Protein AF-G2WZU3-F1 (afdb_monomer_lite)

Secondary structure (DSSP, 8-state):
-HHHHHHHHHHHHHH-----HHHHHHHHHHHHHHHHHHHHSTTTTTSHHHHHHHHHHHHHHHHTT---SS-SSPPHHHHHHHHHHHHHHHH-GGGGGSHHHHHHHHHHHHHHHHHHHHHT-PPPTTHHHHHHHHHHH--GGGHHHHHHHHHHHHHHHHHHHHHHHHHHT-HHHHHHHHHHHHHHHHHHHHHHHHHHHHS-HHHHS--TTTHHHHHHHHHHHHHHHHHHHHHHHHHHT--HHHHTT--PPP-HHHHHHHHHHHHHHHHHHHHHHHHTSBGGGTSSBPP---SHHHHHHHHHHHHHHHHHHHH-TTS-HHHHHHHHHHHHHHHHHS--GGGGT--TT-S---TGGGTTPPPP-TTTT-----

pLDDT: mean 85.78, std 13.35, range [30.38, 98.5]

Radius of gyration: 21.42 Å; chains: 1; bounding box: 64×46×56 Å

Foldseek 3Di:
DLVVLLVLLQCCLAVVPPDPPVVSVVVVVVLVVVLVVQCPDPVRNLDPVSLVSLVSQLVSCQLVQQDDPPDPDDTPNVVSLVSNVVSDVVNPLPLLQDPVSVLSCLSNQLSQLLVLLVVLAAGDPCLVVNLVSNVVRPDPLCVLSSLLSVLSNLLSVLSNQLVVCFQVLVLVSLQVCLVVSVVSLVVSVCVSVVVVVVDDPVSVDDALSCLLSLLVSLLSLLSSLLSNLLSLLSNLPPDPVVVVVDPDDDDPVVSVVSNVVSLVSNQVSLVVLQQSQDVQLVHPHDQNDPDPVSVLVSLVSSQSSLLSLLQRQSHDPVSNVSSLSSLVSSCHNRSRVSSVVRDHPPRHTDPSSCPPRDDDPVVPDPPDPD

InterPro domains:
  IPR021858 Fungal transcription factor [PF11951] (19-200)
  IPR053175 DHMBA Cluster Regulating Transcription Factor [PTHR38791] (27-339)

Organism: Verticillium dahliae (strain VdLs.17 / ATCC MYA-4575 / FGSC 10137) (NCBI:txid498257)

Structure (mmCIF, N/CA/C/O backbone):
data_AF-G2WZU3-F1
#
_entry.id   AF-G2WZU3-F1
#
loop_
_atom_site.group_PDB
_atom_site.id
_atom_site.type_symbol
_atom_site.label_atom_id
_atom_site.label_alt_id
_atom_site.label_comp_id
_atom_site.label_asym_id
_atom_site.label_entity_id
_atom_site.label_seq_id
_atom_site.pdbx_PDB_ins_code
_atom_site.Cartn_x
_atom_site.Cartn_y
_atom_site.Cartn_z
_atom_site.occupancy
_atom_site.B_iso_or_equiv
_atom_site.auth_seq_id
_atom_site.auth_comp_id
_atom_site.auth_asym_id
_atom_site.auth_atom_id
_atom_site.pdbx_PDB_model_num
ATOM 1 N N . MET A 1 1 ? -19.419 8.575 19.641 1.00 60.44 1 MET A N 1
ATOM 2 C CA . MET A 1 1 ? -19.582 9.762 18.764 1.00 60.44 1 MET A CA 1
ATOM 3 C C . MET A 1 1 ? -18.999 9.533 17.371 1.00 60.44 1 MET A C 1
ATOM 5 O O . MET A 1 1 ? -19.749 9.680 16.418 1.00 60.44 1 MET A O 1
ATOM 9 N N . ALA A 1 2 ? -17.740 9.093 17.231 1.00 65.00 2 ALA A N 1
ATOM 10 C CA . ALA A 1 2 ? -17.136 8.808 15.919 1.00 65.00 2 ALA A CA 1
ATOM 11 C C . ALA A 1 2 ? -17.901 7.752 15.090 1.00 65.00 2 ALA A C 1
ATOM 13 O O . ALA A 1 2 ? -18.157 7.960 13.909 1.00 65.00 2 ALA A O 1
ATOM 14 N N . THR A 1 3 ? -18.368 6.669 15.721 1.00 69.25 3 THR A N 1
ATOM 15 C CA . THR A 1 3 ? -19.212 5.642 15.076 1.00 69.25 3 THR A CA 1
ATOM 16 C C . THR A 1 3 ? -20.533 6.197 14.538 1.00 69.25 3 THR A C 1
ATOM 18 O O . THR A 1 3 ? -20.985 5.789 13.474 1.00 69.25 3 THR A O 1
ATOM 21 N N . HIS A 1 4 ? -21.136 7.163 15.238 1.00 70.38 4 HIS A N 1
ATOM 22 C CA . HIS A 1 4 ? -22.375 7.818 14.815 1.00 70.38 4 HIS A CA 1
ATOM 23 C C . HIS A 1 4 ? -22.147 8.749 13.617 1.00 70.38 4 HIS A C 1
ATOM 25 O O . HIS A 1 4 ? -22.944 8.757 12.684 1.00 70.38 4 HIS A O 1
ATOM 31 N N . LEU A 1 5 ? -21.039 9.500 13.612 1.00 72.81 5 LEU A N 1
ATOM 32 C CA . LEU A 1 5 ? -20.624 10.305 12.459 1.00 72.81 5 LEU A CA 1
ATOM 33 C C . LEU A 1 5 ? -20.425 9.423 11.217 1.00 72.81 5 LEU A C 1
ATOM 35 O O . LEU A 1 5 ? -20.988 9.706 10.161 1.00 72.81 5 LEU A O 1
ATOM 39 N N . TRP A 1 6 ? -19.669 8.336 11.372 1.00 72.94 6 TRP A N 1
ATOM 40 C CA . TRP A 1 6 ? -19.401 7.374 10.307 1.00 72.94 6 TRP A CA 1
ATOM 41 C C . TRP A 1 6 ? -20.694 6.730 9.774 1.00 72.94 6 TRP A C 1
ATOM 43 O O . TRP A 1 6 ? -20.945 6.751 8.570 1.00 72.94 6 TRP A O 1
ATOM 53 N N . ALA A 1 7 ? -21.581 6.253 10.656 1.00 71.19 7 ALA A N 1
ATOM 54 C CA . ALA A 1 7 ? -22.838 5.622 10.249 1.00 71.19 7 ALA A CA 1
ATOM 55 C C . ALA A 1 7 ? -23.735 6.579 9.447 1.00 71.19 7 ALA A C 1
ATOM 57 O O . ALA A 1 7 ? -24.371 6.178 8.476 1.00 71.19 7 ALA A O 1
ATOM 58 N N . ARG A 1 8 ? -23.755 7.869 9.798 1.00 69.88 8 ARG A N 1
ATOM 59 C CA . ARG A 1 8 ? -24.513 8.880 9.046 1.00 69.88 8 ARG A CA 1
ATOM 60 C C . ARG A 1 8 ? -23.913 9.178 7.680 1.00 69.88 8 ARG A C 1
ATOM 62 O O . ARG A 1 8 ? -24.661 9.293 6.707 1.00 69.88 8 ARG A O 1
ATOM 69 N N . ALA A 1 9 ? -22.585 9.276 7.601 1.00 65.69 9 ALA A N 1
ATOM 70 C CA . ALA A 1 9 ? -21.888 9.385 6.324 1.00 65.69 9 ALA A CA 1
ATOM 71 C C . ALA A 1 9 ? -22.233 8.188 5.427 1.00 65.69 9 ALA A C 1
ATOM 73 O O . ALA A 1 9 ? -22.562 8.369 4.260 1.00 65.69 9 ALA A O 1
ATOM 74 N N . TYR A 1 10 ? -22.272 6.983 6.004 1.00 68.75 10 TYR A N 1
ATOM 75 C CA . TYR A 1 10 ? -22.627 5.749 5.301 1.00 68.75 10 TYR A CA 1
ATOM 76 C C . TYR A 1 10 ? -24.051 5.771 4.769 1.00 68.75 10 TYR A C 1
ATOM 78 O O . TYR A 1 10 ? -24.259 5.534 3.579 1.00 68.75 10 TYR A O 1
ATOM 86 N N . LEU A 1 11 ? -25.015 6.140 5.611 1.00 68.06 11 LEU A N 1
ATOM 87 C CA . LEU A 1 11 ? -26.412 6.208 5.202 1.00 68.06 11 LEU A CA 1
ATOM 88 C C . LEU A 1 11 ? -26.648 7.242 4.094 1.00 68.06 11 LEU A C 1
ATOM 90 O O . LEU A 1 11 ?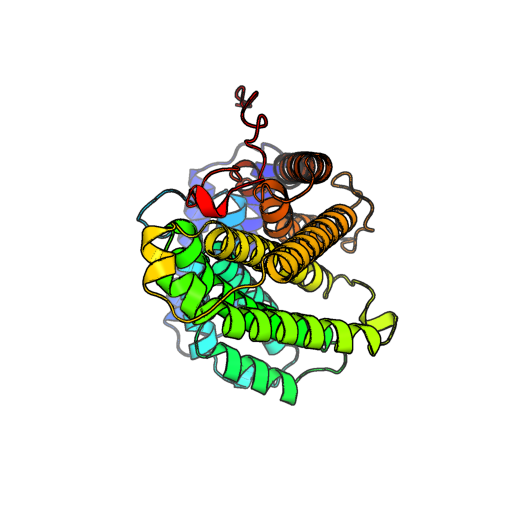 -27.355 6.948 3.135 1.00 68.06 11 LEU A O 1
ATOM 94 N N . GLY A 1 12 ? -26.053 8.435 4.177 1.00 58.22 12 GLY A N 1
ATOM 95 C CA . GLY A 1 12 ? -26.257 9.424 3.114 1.00 58.22 12 GLY A CA 1
ATOM 96 C C . GLY A 1 12 ? -25.534 9.086 1.812 1.00 58.22 12 GLY A C 1
ATOM 97 O O . GLY A 1 12 ? -26.105 9.323 0.754 1.00 58.22 12 GLY A O 1
ATOM 98 N N . SER A 1 13 ? -24.340 8.484 1.867 1.00 63.53 13 SER A N 1
ATOM 99 C CA . SER A 1 13 ? -23.632 8.068 0.652 1.00 63.53 13 SER A CA 1
ATOM 100 C C . SER A 1 13 ? -24.276 6.863 -0.043 1.00 63.53 13 SER A C 1
ATOM 102 O O . SER A 1 13 ? -24.265 6.819 -1.266 1.00 63.53 13 SER A O 1
ATOM 104 N N . CYS A 1 14 ? -24.838 5.897 0.697 1.00 64.00 14 CYS A N 1
ATOM 105 C CA . CYS A 1 14 ? -25.457 4.702 0.098 1.00 64.00 14 CYS A CA 1
ATOM 106 C C . CYS A 1 14 ? -26.916 4.918 -0.319 1.00 64.00 14 CYS A C 1
ATOM 108 O O . CYS A 1 14 ? -27.365 4.345 -1.306 1.00 64.00 14 CYS A O 1
ATOM 110 N N . PHE A 1 15 ? -27.677 5.713 0.440 1.00 63.38 15 PHE A N 1
ATOM 111 C CA . PHE A 1 15 ? -29.125 5.849 0.239 1.00 63.38 15 PHE A CA 1
ATOM 112 C C . PHE A 1 15 ? -29.542 7.210 -0.316 1.00 63.38 15 PHE A C 1
ATOM 114 O O . PHE A 1 15 ? -30.737 7.494 -0.363 1.00 63.38 15 PHE A O 1
ATOM 121 N N . TYR A 1 16 ? -28.587 8.071 -0.694 1.00 58.97 16 TYR A N 1
ATOM 122 C CA . TYR A 1 16 ? -28.844 9.454 -1.123 1.00 58.97 16 TYR A CA 1
ATOM 123 C C . TYR A 1 16 ? -29.775 10.208 -0.158 1.00 58.97 16 TYR A C 1
ATOM 125 O O . TYR A 1 16 ? -30.528 11.100 -0.553 1.00 58.97 16 TYR A O 1
ATOM 133 N N . ALA A 1 17 ? -29.753 9.824 1.125 1.00 59.56 17 ALA A N 1
ATOM 134 C CA . ALA A 1 17 ? -30.607 10.421 2.133 1.00 59.56 17 ALA A CA 1
ATOM 135 C C . ALA A 1 17 ? -30.245 11.909 2.244 1.00 59.56 17 ALA A C 1
ATOM 137 O O . ALA A 1 17 ? -29.048 12.218 2.296 1.00 59.56 17 ALA A O 1
ATOM 138 N N . PRO A 1 18 ? -31.230 12.831 2.287 1.00 57.56 18 PRO A N 1
ATOM 139 C CA . PRO A 1 18 ? -30.949 14.250 2.421 1.00 57.56 18 PRO A CA 1
ATOM 140 C C . PRO A 1 18 ? -30.105 14.476 3.676 1.00 57.56 18 PRO A C 1
ATOM 142 O O . PRO A 1 18 ? -30.589 14.373 4.802 1.00 57.56 18 PRO A O 1
ATOM 145 N N . GLN A 1 19 ? -28.811 14.728 3.484 1.00 61.16 19 GLN A N 1
ATOM 146 C CA . GLN A 1 19 ? -27.917 14.990 4.595 1.00 61.16 19 GLN A CA 1
ATOM 147 C C . GLN A 1 19 ? -28.079 16.444 5.008 1.00 61.16 19 GLN A C 1
ATOM 149 O O . GLN A 1 19 ? -27.749 17.359 4.245 1.00 61.16 19 GLN A O 1
ATOM 154 N N . ASP A 1 20 ? -28.519 16.668 6.245 1.00 69.12 20 ASP A N 1
ATOM 155 C CA . ASP A 1 20 ? -28.325 17.967 6.867 1.00 69.12 20 ASP A CA 1
ATOM 156 C C . ASP A 1 20 ? -26.820 18.179 7.085 1.00 69.12 20 ASP A C 1
ATOM 158 O O . ASP A 1 20 ? -26.222 17.721 8.063 1.00 69.12 20 ASP A O 1
ATOM 162 N N . ARG A 1 21 ? -26.192 18.878 6.132 1.00 69.25 21 ARG A N 1
ATOM 163 C CA . ARG A 1 21 ? -24.775 19.255 6.185 1.00 69.25 21 ARG A CA 1
ATOM 164 C C . ARG A 1 21 ? -24.428 19.968 7.491 1.00 69.25 21 ARG A C 1
ATOM 166 O O . ARG A 1 21 ? -23.309 19.813 7.978 1.00 69.25 21 ARG A O 1
ATOM 173 N N . ARG A 1 22 ? -25.371 20.712 8.079 1.00 73.94 22 ARG A N 1
ATOM 174 C CA . ARG A 1 22 ? -25.179 21.390 9.363 1.00 73.94 22 ARG A CA 1
ATOM 175 C C . ARG A 1 22 ? -25.083 20.380 10.497 1.00 73.94 22 ARG A C 1
ATOM 177 O O . ARG A 1 22 ? -24.176 20.474 11.317 1.00 73.94 22 ARG A O 1
ATOM 184 N N . GLU A 1 23 ? -25.974 19.398 10.530 1.00 75.25 23 GLU A N 1
ATOM 185 C CA . GLU A 1 23 ? -25.966 18.348 11.546 1.00 75.25 23 GLU A CA 1
ATOM 186 C C . GLU A 1 23 ? -24.714 17.461 11.451 1.00 75.25 23 GLU A C 1
ATOM 188 O O . GLU A 1 23 ? -24.093 17.169 12.476 1.00 75.25 23 GLU A O 1
ATOM 193 N N . THR A 1 24 ? -24.287 17.080 10.241 1.00 74.00 24 THR A N 1
ATOM 194 C CA . THR A 1 24 ? -23.033 16.330 10.033 1.00 74.00 24 THR A CA 1
ATOM 195 C C . THR A 1 24 ? -21.820 17.143 10.494 1.00 74.00 24 THR A C 1
ATOM 197 O O . THR A 1 24 ? -20.977 16.623 11.226 1.00 74.00 24 THR A O 1
ATOM 200 N N . ALA A 1 25 ? -21.756 18.436 10.155 1.00 77.75 25 ALA A N 1
ATOM 201 C CA . ALA A 1 25 ? -20.689 19.327 10.614 1.00 77.75 25 ALA A CA 1
ATOM 202 C C . ALA A 1 25 ? -20.670 19.484 12.146 1.00 77.75 25 ALA A C 1
ATOM 204 O O . ALA A 1 25 ? -19.597 19.494 12.751 1.00 77.75 25 ALA A O 1
ATOM 205 N N . LEU A 1 26 ? -21.840 19.548 12.792 1.00 82.75 26 LEU A N 1
ATOM 206 C CA . LEU A 1 26 ? -21.952 19.585 14.254 1.00 82.75 26 LEU A CA 1
ATOM 207 C C . LEU A 1 26 ? -21.431 18.293 14.895 1.00 82.75 26 LEU A C 1
ATOM 209 O O . LEU A 1 26 ? -20.662 18.350 15.854 1.00 82.75 26 LEU A O 1
ATOM 213 N N . HIS A 1 27 ? -21.798 17.127 14.360 1.00 81.69 27 HIS A N 1
ATOM 214 C CA . HIS A 1 27 ? -21.310 15.840 14.863 1.00 81.69 27 HIS A CA 1
ATOM 215 C C . HIS A 1 27 ? -19.801 15.671 14.672 1.00 81.69 27 HIS A C 1
ATOM 217 O O . HIS A 1 27 ? -19.126 15.181 15.582 1.00 81.69 27 HIS A O 1
ATOM 223 N N . LEU A 1 28 ? -19.265 16.104 13.528 1.00 84.44 28 LEU A N 1
ATOM 224 C CA . LEU A 1 28 ? -17.827 16.121 13.274 1.00 84.44 28 LEU A CA 1
ATOM 225 C C . LEU A 1 28 ? -17.113 17.042 14.270 1.00 84.44 28 LEU A C 1
ATOM 227 O O . LEU A 1 28 ? -16.189 16.602 14.949 1.00 84.44 28 LEU A O 1
ATOM 231 N N . GLY A 1 29 ? -17.593 18.277 14.439 1.00 86.25 29 GLY A N 1
ATOM 232 C CA . GLY A 1 29 ? -17.030 19.237 15.391 1.00 86.25 29 GLY A CA 1
ATOM 233 C C . GLY A 1 29 ? -17.056 18.735 16.839 1.00 86.25 29 GLY A C 1
ATOM 234 O O . GLY A 1 29 ? -16.064 18.861 17.557 1.00 86.25 29 GLY A O 1
ATOM 235 N N . ASN A 1 30 ? -18.153 18.100 17.259 1.00 87.88 30 ASN A N 1
ATOM 236 C CA . ASN A 1 30 ? -18.271 17.494 18.587 1.00 87.88 30 ASN A CA 1
ATOM 237 C C . ASN A 1 30 ? -17.319 16.305 18.764 1.00 87.88 30 ASN A C 1
ATOM 239 O O . ASN A 1 30 ? -16.693 16.173 19.815 1.00 87.88 30 ASN A O 1
ATOM 243 N N . THR A 1 31 ? -17.170 15.464 17.737 1.00 88.88 31 THR A N 1
ATOM 244 C CA . THR A 1 31 ? -16.246 14.322 17.770 1.00 88.88 31 THR A CA 1
ATOM 245 C C . THR A 1 31 ? -14.798 14.797 17.860 1.00 88.88 31 THR A C 1
ATOM 247 O O . THR A 1 31 ? -14.070 14.339 18.737 1.00 88.88 31 THR A O 1
ATOM 250 N N . LEU A 1 32 ? -14.398 15.767 17.031 1.00 90.50 32 LEU A N 1
ATOM 251 C CA . LEU A 1 32 ? -13.062 16.366 17.069 1.00 90.50 32 LEU A CA 1
ATOM 252 C C . LEU A 1 32 ? -12.769 17.012 18.425 1.00 90.50 32 LEU A C 1
ATOM 254 O O . LEU A 1 32 ? -11.698 16.799 18.986 1.00 90.50 32 LEU A O 1
ATOM 258 N N . ARG A 1 33 ? -13.734 17.743 18.998 1.00 91.06 33 ARG A N 1
ATOM 259 C CA . ARG A 1 33 ? -13.599 18.325 20.340 1.00 91.06 33 ARG A CA 1
ATOM 260 C C . ARG A 1 33 ? -13.430 17.251 21.412 1.00 91.06 33 ARG A C 1
ATOM 262 O O . ARG A 1 33 ? -12.569 17.391 22.273 1.00 91.06 33 ARG A O 1
ATOM 269 N N . SER A 1 34 ? -14.230 16.187 21.363 1.00 90.94 34 SER A N 1
ATOM 270 C CA . SER A 1 34 ? -14.135 15.079 22.317 1.00 90.94 34 SER A CA 1
ATOM 271 C C . SER A 1 34 ? -12.784 14.372 22.232 1.00 90.94 34 SER A C 1
ATOM 273 O O . SER A 1 34 ? -12.212 14.045 23.267 1.00 90.94 34 SER A O 1
ATOM 275 N N . VAL A 1 35 ? -12.273 14.147 21.020 1.00 92.44 35 VAL A N 1
ATOM 276 C CA . VAL A 1 35 ? -10.945 13.563 20.795 1.00 92.44 35 VAL A CA 1
ATOM 277 C C . VAL A 1 35 ? -9.855 14.499 21.315 1.00 92.44 35 VAL A C 1
ATOM 279 O O . VAL A 1 35 ? -8.977 14.051 22.041 1.00 92.44 35 VAL A O 1
ATOM 282 N N . ALA A 1 36 ? -9.935 15.800 21.023 1.00 92.19 36 ALA A N 1
ATOM 283 C CA . ALA A 1 36 ? -8.964 16.781 21.506 1.00 92.19 36 ALA A CA 1
ATOM 284 C C . ALA A 1 36 ? -8.890 16.821 23.042 1.00 92.19 36 ALA A C 1
ATOM 286 O O . ALA A 1 36 ? -7.796 16.835 23.600 1.00 92.19 36 ALA A O 1
ATOM 287 N N . LEU A 1 37 ? -10.040 16.776 23.723 1.00 93.19 37 LEU A N 1
ATOM 288 C CA . LEU A 1 37 ? -10.095 16.691 25.184 1.00 93.19 37 LEU A CA 1
ATOM 289 C C . LEU A 1 37 ? -9.519 15.369 25.707 1.00 93.19 37 LEU A C 1
ATOM 291 O O . LEU A 1 37 ? -8.789 15.375 26.692 1.00 93.19 37 LEU A O 1
ATOM 295 N N . ALA A 1 38 ? -9.815 14.245 25.049 1.00 92.12 38 ALA A N 1
ATOM 296 C CA . ALA A 1 38 ? -9.301 12.941 25.457 1.00 92.12 38 ALA A CA 1
ATOM 297 C C . ALA A 1 38 ? -7.777 12.836 25.301 1.00 92.12 38 ALA A C 1
ATOM 299 O O . ALA A 1 38 ? -7.130 12.267 26.169 1.00 92.12 38 ALA A O 1
ATOM 300 N N . ILE A 1 39 ? -7.201 13.414 24.241 1.00 92.88 39 ILE A N 1
ATOM 301 C CA . ILE A 1 39 ? -5.747 13.427 23.997 1.00 92.88 39 ILE A CA 1
ATOM 302 C C . ILE A 1 39 ? -4.995 14.245 25.060 1.00 92.88 39 ILE A C 1
ATOM 304 O O . ILE A 1 39 ? -3.853 13.927 25.380 1.00 92.88 39 ILE A O 1
ATOM 308 N N . GLN A 1 40 ? -5.624 15.282 25.620 1.00 91.50 40 GLN A N 1
ATOM 309 C CA . GLN A 1 40 ? -5.037 16.106 26.686 1.00 91.50 40 GLN A CA 1
ATOM 310 C C . GLN A 1 40 ? -5.112 15.449 28.075 1.00 91.50 40 GLN A C 1
ATOM 312 O O . GLN A 1 40 ? -4.414 15.873 28.995 1.00 91.50 40 GLN A O 1
ATOM 317 N N . ASP A 1 41 ? -5.957 14.432 28.241 1.00 91.69 41 ASP A N 1
ATOM 318 C CA . ASP A 1 41 ? -6.130 13.688 29.487 1.00 91.69 41 ASP A CA 1
ATOM 319 C C . ASP A 1 41 ? -5.061 12.584 29.580 1.00 91.69 41 ASP A C 1
ATOM 321 O O . ASP A 1 41 ? -4.916 11.758 28.676 1.00 91.69 41 ASP A O 1
ATOM 325 N N . ARG A 1 42 ? -4.299 12.569 30.682 1.00 84.94 42 ARG A N 1
ATOM 326 C CA . ARG A 1 42 ? -3.176 11.640 30.892 1.00 84.94 42 ARG A CA 1
ATOM 327 C C . ARG A 1 42 ? -3.601 10.172 30.830 1.00 84.94 42 ARG A C 1
ATOM 329 O O . ARG A 1 42 ? -2.833 9.351 30.336 1.00 84.94 42 ARG A O 1
ATOM 336 N N . ASP A 1 43 ? -4.798 9.856 31.313 1.00 83.56 43 ASP A N 1
ATOM 337 C CA . ASP A 1 43 ? -5.279 8.479 31.423 1.00 83.56 43 ASP A CA 1
ATOM 338 C C . ASP A 1 43 ? -6.028 8.045 30.157 1.00 83.56 43 ASP A C 1
ATOM 340 O O . ASP A 1 43 ? -6.061 6.864 29.809 1.00 83.56 43 ASP A O 1
ATOM 344 N N . LYS A 1 44 ? -6.624 8.998 29.430 1.00 87.62 44 LYS A N 1
ATOM 345 C CA . LYS A 1 44 ? -7.426 8.707 28.229 1.00 87.62 44 LYS A CA 1
ATOM 346 C C . LYS A 1 44 ? -6.682 8.909 26.921 1.00 87.62 44 LYS A C 1
ATOM 348 O O . LYS A 1 44 ? -7.137 8.373 25.903 1.00 87.62 44 LYS A O 1
ATOM 353 N N . GLY A 1 45 ? -5.567 9.635 26.926 1.00 87.81 45 GLY A N 1
ATOM 354 C CA . GLY A 1 45 ? -4.881 10.066 25.710 1.00 87.81 45 GLY A CA 1
ATOM 355 C C . GLY A 1 45 ? -4.474 8.917 24.800 1.00 87.81 45 GLY A C 1
ATOM 356 O O . GLY A 1 45 ? -4.651 9.005 23.591 1.00 87.81 45 GLY A O 1
ATOM 357 N N . THR A 1 46 ? -4.038 7.798 25.378 1.00 91.88 46 THR A N 1
ATOM 358 C CA . THR A 1 46 ? -3.608 6.591 24.650 1.00 91.88 46 THR A CA 1
ATOM 359 C C . THR A 1 46 ? -4.566 5.411 24.821 1.00 91.88 46 THR A C 1
ATOM 361 O O . THR A 1 46 ? -4.221 4.276 24.489 1.00 91.88 46 THR A O 1
ATOM 364 N N . SER A 1 47 ? -5.779 5.664 25.325 1.00 91.75 47 SER A N 1
ATOM 365 C CA . SER A 1 47 ? -6.797 4.625 25.492 1.00 91.75 47 SER A CA 1
ATOM 366 C C . SER A 1 47 ? -7.274 4.070 24.145 1.00 91.75 47 SER A C 1
ATOM 368 O O . SER A 1 47 ? -7.269 4.768 23.125 1.00 91.75 47 SER A O 1
ATOM 370 N N . ASP A 1 48 ? -7.771 2.832 24.159 1.00 91.44 48 ASP A N 1
ATOM 371 C CA . ASP A 1 48 ? -8.340 2.164 22.980 1.00 91.44 48 ASP A CA 1
ATOM 372 C C . ASP A 1 48 ? -9.410 3.002 22.287 1.00 91.44 48 ASP A C 1
ATOM 374 O O . ASP A 1 48 ? -9.423 3.136 21.065 1.00 91.44 48 ASP A O 1
ATOM 378 N N . SER A 1 49 ? -10.286 3.615 23.085 1.00 90.44 49 SER A N 1
ATOM 379 C CA . SER A 1 49 ? -11.381 4.442 22.583 1.00 90.44 49 SER A CA 1
ATOM 380 C C . SER A 1 49 ? -10.874 5.684 21.854 1.00 90.44 49 SER A C 1
ATOM 382 O O . SER A 1 49 ? -11.430 6.044 20.818 1.00 90.44 49 SER A O 1
ATOM 384 N N . THR A 1 50 ? -9.820 6.330 22.363 1.00 92.69 50 THR A N 1
ATOM 385 C CA . THR A 1 50 ? -9.228 7.510 21.722 1.00 92.69 50 THR A CA 1
ATOM 386 C C . THR A 1 50 ? -8.578 7.130 20.398 1.00 92.69 50 THR A C 1
ATOM 388 O O . THR A 1 50 ? -8.882 7.744 19.377 1.00 92.69 50 THR A O 1
ATOM 391 N N . ILE A 1 51 ? -7.753 6.080 20.382 1.00 94.38 51 ILE A N 1
ATOM 392 C CA . ILE A 1 51 ? -7.061 5.619 19.169 1.00 94.38 51 ILE A CA 1
ATOM 393 C C . ILE A 1 51 ? -8.062 5.198 18.092 1.00 94.38 51 ILE A C 1
ATOM 395 O O . ILE A 1 51 ? -7.980 5.668 16.957 1.00 94.38 51 ILE A O 1
ATOM 399 N N . LEU A 1 52 ? -9.054 4.379 18.451 1.00 92.12 52 LEU A N 1
ATOM 400 C CA . LEU A 1 52 ? -10.096 3.953 17.519 1.00 92.12 52 LEU A CA 1
ATOM 401 C C . LEU A 1 52 ? -10.942 5.132 17.029 1.00 92.12 52 LEU A C 1
ATOM 403 O O . LEU A 1 52 ? -11.331 5.149 15.865 1.00 92.12 52 LEU A O 1
ATOM 407 N N . ALA A 1 53 ? -11.203 6.145 17.861 1.00 91.62 53 ALA A N 1
ATOM 408 C CA . ALA A 1 53 ? -11.914 7.343 17.419 1.00 91.62 53 ALA A CA 1
ATOM 409 C C . ALA A 1 53 ? -11.122 8.130 16.364 1.00 91.62 53 ALA A C 1
ATOM 411 O O . ALA A 1 53 ? -11.713 8.556 15.372 1.00 91.62 53 ALA A O 1
ATOM 412 N N . VAL A 1 54 ? -9.803 8.292 16.537 1.00 94.06 54 VAL A N 1
ATOM 413 C CA . VAL A 1 54 ? -8.945 8.924 15.516 1.00 94.06 54 VAL A CA 1
ATOM 414 C C . VAL A 1 54 ? -8.894 8.077 14.244 1.00 94.06 54 VAL A C 1
ATOM 416 O O . VAL A 1 54 ? -8.995 8.619 13.145 1.00 94.06 54 VAL A O 1
ATOM 419 N N . TRP A 1 55 ? -8.813 6.752 14.376 1.00 93.31 55 TRP A N 1
ATOM 420 C CA . TRP A 1 55 ? -8.827 5.843 13.231 1.00 93.31 55 TRP A CA 1
ATOM 421 C C . TRP A 1 55 ? -10.144 5.926 12.447 1.00 93.31 55 TRP A C 1
ATOM 423 O O . TRP A 1 55 ? -10.119 6.095 11.229 1.00 93.31 55 TRP A O 1
ATOM 433 N N . ILE A 1 56 ? -11.292 5.928 13.133 1.00 89.56 56 ILE A N 1
ATOM 434 C CA . ILE A 1 56 ? -12.615 6.103 12.511 1.00 89.56 56 ILE A CA 1
ATOM 435 C C . ILE A 1 56 ? -12.733 7.467 11.817 1.00 89.56 56 ILE A C 1
ATOM 437 O O . ILE A 1 56 ? -13.347 7.544 10.757 1.00 89.56 56 ILE A O 1
ATOM 441 N N . LEU A 1 57 ? -12.146 8.537 12.366 1.00 90.25 57 LEU A N 1
ATOM 442 C CA . LEU A 1 57 ? -12.106 9.839 11.688 1.00 90.25 57 LEU A CA 1
ATOM 443 C C . LEU A 1 57 ? -11.300 9.771 10.382 1.00 90.25 57 LEU A C 1
ATOM 445 O O . LEU A 1 57 ? -11.769 10.255 9.358 1.00 90.25 57 LEU A O 1
ATOM 449 N N . GLY A 1 58 ? -10.151 9.089 10.373 1.00 89.69 58 GLY A N 1
ATOM 450 C CA . GLY A 1 58 ? -9.423 8.808 9.131 1.00 89.69 58 GLY A CA 1
ATOM 451 C C . GLY A 1 58 ? -10.268 8.008 8.131 1.00 89.69 58 GLY A C 1
ATOM 452 O O . GLY A 1 58 ? -10.345 8.343 6.952 1.00 89.69 58 GLY A O 1
ATOM 453 N N . MET A 1 59 ? -10.976 6.984 8.597 1.00 87.38 59 MET A N 1
ATOM 454 C CA . MET A 1 59 ? -11.876 6.195 7.752 1.00 87.38 59 MET A CA 1
ATOM 455 C C . MET A 1 59 ? -13.056 7.009 7.201 1.00 87.38 59 MET A C 1
ATOM 457 O O . MET A 1 59 ? -13.455 6.822 6.052 1.00 87.38 59 MET A O 1
ATOM 461 N N . TYR A 1 60 ? -13.586 7.946 7.988 1.00 86.69 60 TYR A N 1
ATOM 462 C CA . TYR A 1 60 ? -14.591 8.907 7.542 1.00 86.69 60 TYR A CA 1
ATOM 463 C C . TYR A 1 60 ? -14.051 9.785 6.406 1.00 86.69 60 TYR A C 1
ATOM 465 O O . TYR A 1 60 ? -14.736 9.947 5.399 1.00 86.69 60 TYR A O 1
ATOM 473 N N . GLU A 1 61 ? -12.812 10.280 6.506 1.00 88.06 61 GLU A N 1
ATOM 474 C CA . GLU A 1 61 ? -12.190 11.056 5.426 1.00 88.06 61 GLU A CA 1
ATOM 475 C C . GLU A 1 61 ? -12.082 10.243 4.134 1.00 88.06 61 GLU A C 1
ATOM 477 O O . GLU A 1 61 ? -12.417 10.742 3.064 1.00 88.06 61 GLU A O 1
ATOM 482 N N . LEU A 1 62 ? -11.700 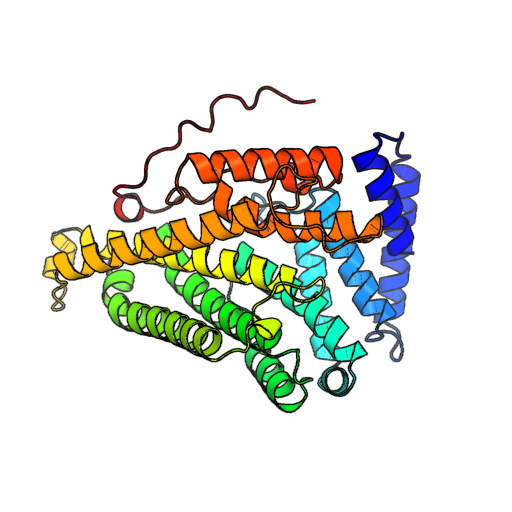8.965 4.209 1.00 84.12 62 LEU A N 1
ATOM 483 C CA . LEU A 1 62 ? -11.725 8.077 3.043 1.00 84.12 62 LEU A CA 1
ATOM 484 C C . LEU A 1 62 ? -13.146 7.962 2.468 1.00 84.12 62 LEU A C 1
ATOM 486 O O . LEU A 1 62 ? -13.368 8.056 1.263 1.00 84.12 62 LEU A O 1
ATOM 490 N N . GLN A 1 63 ? -14.141 7.801 3.327 1.00 83.19 63 GLN A N 1
ATOM 491 C CA . GLN A 1 63 ? -15.518 7.633 2.900 1.00 83.19 63 GLN A CA 1
ATOM 492 C C . GLN A 1 63 ? -16.076 8.846 2.146 1.00 83.19 63 GLN A C 1
ATOM 494 O O . GLN A 1 63 ? -16.767 8.670 1.144 1.00 83.19 63 GLN A O 1
ATOM 499 N N . ILE A 1 64 ? -15.755 10.066 2.578 1.00 84.69 64 ILE A N 1
ATOM 500 C CA . ILE A 1 64 ? -16.202 11.298 1.906 1.00 84.69 64 ILE A CA 1
ATOM 501 C C . ILE A 1 64 ? -15.290 11.716 0.738 1.00 84.69 64 ILE A C 1
ATOM 503 O O . ILE A 1 64 ? -15.494 12.765 0.124 1.00 84.69 64 ILE A O 1
ATOM 507 N N . GLY A 1 65 ? -14.281 10.904 0.406 1.00 80.62 65 GLY A N 1
ATOM 508 C CA . GLY A 1 65 ? -13.314 11.207 -0.646 1.00 80.62 65 GLY A CA 1
ATOM 509 C C . GLY A 1 65 ? -12.336 12.321 -0.259 1.00 80.62 65 GLY A C 1
ATOM 510 O O . GLY A 1 65 ? -11.891 13.087 -1.107 1.00 80.62 65 GLY A O 1
ATOM 511 N N . GLY A 1 66 ? -12.028 12.474 1.021 1.00 78.19 66 GLY A N 1
ATOM 512 C CA . GLY A 1 66 ? -11.134 13.492 1.567 1.00 78.19 66 GLY A CA 1
ATOM 513 C C . GLY A 1 66 ? -9.661 13.319 1.184 1.00 78.19 66 GLY A C 1
ATOM 514 O O . GLY A 1 66 ? -8.861 14.210 1.470 1.00 78.19 66 GLY A O 1
ATOM 515 N N . ILE A 1 67 ? -9.261 12.227 0.517 1.00 77.75 67 ILE A N 1
ATOM 516 C CA . ILE A 1 67 ? -7.878 12.061 0.050 1.00 77.75 67 ILE A CA 1
ATOM 517 C C . ILE A 1 67 ? -7.689 12.844 -1.256 1.00 77.75 67 ILE A C 1
ATOM 519 O O . ILE A 1 67 ? -8.193 12.478 -2.319 1.00 77.75 67 ILE A O 1
ATOM 523 N N . SER A 1 68 ? -6.942 13.943 -1.154 1.00 67.62 68 SER A N 1
ATOM 524 C CA . SER A 1 68 ? -6.469 14.755 -2.278 1.00 67.62 68 SER A CA 1
ATOM 525 C C . SER A 1 68 ? -5.060 14.316 -2.665 1.00 67.62 68 SER A C 1
ATOM 527 O O . SER A 1 68 ? -4.180 14.295 -1.809 1.00 67.62 68 SER A O 1
ATOM 529 N N . GLY A 1 69 ? -4.844 14.001 -3.945 1.00 55.09 69 GLY A N 1
ATOM 530 C CA . GLY A 1 69 ? -3.514 13.739 -4.514 1.00 55.09 69 GLY A CA 1
ATOM 531 C C . GLY A 1 69 ? -2.891 14.941 -5.235 1.00 55.09 69 GLY A C 1
ATOM 532 O O . GLY A 1 69 ? -1.864 14.784 -5.879 1.00 55.09 69 GLY A O 1
ATOM 533 N N . GLN A 1 70 ? -3.533 16.118 -5.204 1.00 47.69 70 GLN A N 1
ATOM 534 C CA . GLN A 1 70 ? -3.221 17.239 -6.110 1.00 47.69 70 GLN A CA 1
ATOM 535 C C . GLN A 1 70 ? -2.916 18.568 -5.397 1.00 47.69 70 GLN A C 1
ATOM 537 O O . GLN A 1 70 ? -2.754 19.592 -6.055 1.00 47.69 70 GLN A O 1
ATOM 542 N N . SER A 1 71 ? -2.839 18.591 -4.064 1.00 44.31 71 SER A N 1
ATOM 543 C CA . SER A 1 71 ? -2.574 19.820 -3.306 1.00 44.31 71 SER A CA 1
ATOM 544 C C . SER A 1 71 ? -1.276 19.736 -2.513 1.00 44.31 71 SER A C 1
ATOM 546 O O . SER A 1 71 ? -1.050 18.760 -1.810 1.00 44.31 71 SER A O 1
ATOM 548 N N . SER A 1 72 ? -0.502 20.825 -2.499 1.00 49.19 72 SER A N 1
ATOM 549 C CA . SER A 1 72 ? 0.633 21.042 -1.581 1.00 49.19 72 SER A CA 1
ATOM 550 C C . SER A 1 72 ? 0.249 21.009 -0.092 1.00 49.19 72 SER A C 1
ATOM 552 O O . SER A 1 72 ? 1.110 21.039 0.783 1.00 49.19 72 SER A O 1
ATOM 554 N N . ARG A 1 73 ? -1.054 20.964 0.217 1.00 59.44 73 ARG A N 1
ATOM 555 C CA . ARG A 1 73 ? -1.599 20.832 1.569 1.00 59.44 73 ARG A CA 1
ATOM 556 C C . ARG A 1 73 ? -1.907 19.366 1.856 1.00 59.44 73 ARG A C 1
ATOM 558 O O . ARG A 1 73 ? -2.624 18.731 1.081 1.00 59.44 73 ARG A O 1
ATOM 565 N N . LYS A 1 74 ? -1.426 18.877 3.004 1.00 72.75 74 LYS A N 1
ATOM 566 C CA . LYS A 1 74 ? -1.790 17.565 3.558 1.00 72.75 74 LYS A CA 1
ATOM 567 C C . LYS A 1 74 ? -3.311 17.463 3.675 1.00 72.75 74 LYS A C 1
ATOM 569 O O . LYS A 1 74 ? -3.953 18.376 4.200 1.00 72.75 74 LYS A O 1
ATOM 574 N N . SER A 1 75 ? -3.889 16.373 3.174 1.00 84.38 75 SER A N 1
ATOM 575 C CA . SER A 1 75 ? -5.323 16.127 3.343 1.00 84.38 75 SER A CA 1
ATOM 576 C C . SER A 1 75 ? -5.659 15.795 4.801 1.00 84.38 75 SER A C 1
ATOM 578 O O . SER A 1 75 ? -4.788 15.371 5.561 1.00 84.38 75 SER A O 1
ATOM 580 N N . ALA A 1 76 ? -6.927 15.946 5.193 1.00 85.56 76 ALA A N 1
ATOM 581 C CA . ALA A 1 76 ? -7.384 15.616 6.546 1.00 85.56 76 ALA A CA 1
ATOM 582 C C . ALA A 1 76 ? -7.061 14.160 6.932 1.00 85.56 76 ALA A C 1
ATOM 584 O O . ALA A 1 76 ? -6.644 13.890 8.056 1.00 85.56 76 ALA A O 1
ATOM 585 N N . TRP A 1 77 ? -7.140 13.236 5.969 1.00 88.81 77 TRP A N 1
ATOM 586 C CA . TRP A 1 77 ? -6.718 11.849 6.155 1.00 88.81 77 TRP A CA 1
ATOM 587 C C . TRP A 1 77 ? -5.256 11.722 6.610 1.00 88.81 77 TRP A C 1
ATOM 589 O O . TRP A 1 77 ? -4.987 11.037 7.594 1.00 88.81 77 TRP A O 1
ATOM 599 N N . HIS A 1 78 ? -4.323 12.437 5.968 1.00 89.06 78 HIS A N 1
ATOM 600 C CA . HIS A 1 78 ? -2.907 12.421 6.358 1.00 89.06 78 HIS A CA 1
ATOM 601 C C . HIS A 1 78 ? -2.695 12.991 7.767 1.00 89.06 78 HIS A C 1
ATOM 603 O O . HIS A 1 78 ? -1.907 12.448 8.534 1.00 89.06 78 HIS A O 1
ATOM 609 N N . VAL A 1 79 ? -3.441 14.035 8.145 1.00 90.81 79 VAL A N 1
ATOM 610 C CA . VAL A 1 79 ? -3.388 14.591 9.510 1.00 90.81 79 VAL A CA 1
ATOM 611 C C . VAL A 1 79 ? -3.825 13.547 10.546 1.00 90.81 79 VAL A C 1
ATOM 613 O O . VAL A 1 79 ? -3.201 13.419 11.599 1.00 90.81 79 VAL A O 1
ATOM 616 N N . HIS A 1 80 ? -4.864 12.759 10.252 1.00 92.31 80 HIS A N 1
ATOM 617 C CA . HIS A 1 80 ? -5.275 11.661 11.129 1.00 92.31 80 HIS A CA 1
ATOM 618 C C . HIS A 1 80 ? -4.222 10.551 11.215 1.00 92.31 80 HIS A C 1
ATOM 620 O O . HIS A 1 80 ? -4.004 10.037 12.310 1.00 92.31 80 HIS A O 1
ATOM 626 N N . LEU A 1 81 ? -3.529 10.219 10.119 1.00 92.75 81 LEU A N 1
ATOM 627 C CA . LEU A 1 81 ? -2.415 9.262 10.149 1.00 92.75 81 LEU A CA 1
ATOM 628 C C . LEU A 1 81 ? -1.260 9.741 11.037 1.00 92.75 81 LEU A C 1
ATOM 630 O O . LEU A 1 81 ? -0.773 8.981 11.869 1.00 92.75 81 LEU A O 1
ATOM 634 N N . GLU A 1 82 ? -0.860 11.007 10.937 1.00 93.56 82 GLU A N 1
ATOM 635 C CA . GLU A 1 82 ? 0.180 11.579 11.808 1.00 93.56 82 GLU A CA 1
ATOM 636 C C . GLU A 1 82 ? -0.229 11.561 13.287 1.00 93.56 82 GLU A C 1
ATOM 638 O O . GLU A 1 82 ? 0.579 11.250 14.172 1.00 93.56 82 GLU A O 1
ATOM 643 N N . GLY A 1 83 ? -1.507 11.842 13.557 1.00 94.38 83 GLY A N 1
ATOM 644 C CA . GLY A 1 83 ? -2.094 11.709 14.886 1.00 94.38 83 GLY A CA 1
ATOM 645 C C . GLY A 1 83 ? -2.035 10.271 15.402 1.00 94.38 83 GLY A C 1
ATOM 646 O O . GLY A 1 83 ? -1.573 10.040 16.516 1.00 94.38 83 GLY A O 1
ATOM 647 N N . LEU A 1 84 ? -2.436 9.294 14.585 1.00 95.69 84 LEU A N 1
ATOM 648 C CA . LEU A 1 84 ? -2.373 7.871 14.929 1.00 95.69 84 LEU A CA 1
ATOM 649 C C . LEU A 1 84 ? -0.946 7.411 15.216 1.00 95.69 84 LEU A C 1
ATOM 651 O O . LEU A 1 84 ? -0.720 6.741 16.219 1.00 95.69 84 LEU A O 1
ATOM 655 N N . LEU A 1 85 ? 0.020 7.818 14.392 1.00 95.81 85 LEU A N 1
ATOM 656 C CA . LEU A 1 85 ? 1.430 7.519 14.615 1.00 95.81 85 LEU A CA 1
ATOM 657 C C . LEU A 1 85 ? 1.911 8.059 15.971 1.00 95.81 85 LEU A C 1
ATOM 659 O O . LEU A 1 85 ? 2.565 7.351 16.737 1.00 95.81 85 LEU A O 1
ATOM 663 N N . SER A 1 86 ? 1.538 9.297 16.296 1.00 95.31 86 SER A N 1
ATOM 664 C CA . SER A 1 86 ? 1.871 9.925 17.581 1.00 95.31 86 SER A CA 1
ATOM 665 C C . SER A 1 86 ? 1.236 9.188 18.765 1.00 95.31 86 SER A C 1
ATOM 667 O O . SER A 1 86 ? 1.879 9.006 19.798 1.00 95.31 86 SER A O 1
ATOM 669 N N . LEU A 1 87 ? -0.001 8.709 18.608 1.00 95.06 87 LEU A N 1
ATOM 670 C CA . LEU A 1 87 ? -0.694 7.923 19.627 1.00 95.06 87 LEU A CA 1
ATOM 671 C C . LEU A 1 87 ? -0.081 6.531 19.818 1.00 95.06 87 LEU A C 1
ATOM 673 O O . LEU A 1 87 ? 0.059 6.099 20.960 1.00 95.06 87 LEU A O 1
ATOM 677 N N . LEU A 1 88 ? 0.328 5.845 18.743 1.00 94.81 88 LEU A N 1
ATOM 678 C CA . LEU A 1 88 ? 1.025 4.556 18.843 1.00 94.81 88 LEU A CA 1
ATOM 679 C C . LEU A 1 88 ? 2.352 4.699 19.598 1.00 94.81 88 LEU A C 1
ATOM 681 O O . LEU A 1 88 ? 2.629 3.903 20.497 1.00 94.81 88 LEU A O 1
ATOM 685 N N . ARG A 1 89 ? 3.126 5.752 19.293 1.00 94.94 89 ARG A N 1
ATOM 686 C CA . ARG A 1 89 ? 4.362 6.095 20.016 1.00 94.94 89 ARG A CA 1
ATOM 687 C C . ARG A 1 89 ? 4.095 6.334 21.500 1.00 94.94 89 ARG A C 1
ATOM 689 O O . ARG A 1 89 ? 4.759 5.743 22.346 1.00 94.94 89 ARG A O 1
ATOM 696 N N . ALA A 1 90 ? 3.096 7.159 21.816 1.00 93.75 90 ALA A N 1
ATOM 697 C CA . ALA A 1 90 ? 2.749 7.492 23.195 1.00 93.75 90 ALA A CA 1
ATOM 698 C C . ALA A 1 90 ? 2.218 6.283 23.985 1.00 93.75 90 ALA A C 1
ATOM 700 O O . ALA A 1 90 ? 2.471 6.168 25.183 1.00 93.75 90 ALA A O 1
ATOM 701 N N . ARG A 1 91 ? 1.490 5.372 23.327 1.00 93.06 91 ARG A N 1
ATOM 702 C CA . ARG A 1 91 ? 0.964 4.148 23.943 1.00 93.06 91 ARG A CA 1
ATOM 703 C C . ARG A 1 91 ? 2.072 3.158 24.317 1.00 93.06 91 ARG A C 1
ATOM 705 O O . ARG A 1 91 ? 1.930 2.416 25.288 1.00 93.06 91 ARG A O 1
ATOM 712 N N . GLY A 1 92 ? 3.178 3.172 23.575 1.00 92.75 92 GLY A N 1
ATOM 713 C CA . GLY A 1 92 ? 4.375 2.394 23.873 1.00 92.75 92 GLY A CA 1
ATOM 714 C C . GLY A 1 92 ? 4.180 0.882 23.740 1.00 92.75 92 GLY A C 1
ATOM 715 O O . GLY A 1 92 ? 3.218 0.394 23.148 1.00 92.75 92 GLY A O 1
ATOM 716 N N . LYS A 1 93 ? 5.120 0.115 24.298 1.00 93.69 93 LYS A N 1
ATOM 717 C CA . LYS A 1 93 ? 5.228 -1.337 24.067 1.00 93.69 93 LYS A CA 1
ATOM 718 C C . LYS A 1 93 ? 4.154 -2.170 24.768 1.00 93.69 93 LYS A C 1
ATOM 720 O O . LYS A 1 93 ? 3.917 -3.307 24.380 1.00 93.69 93 LYS A O 1
ATOM 725 N N . ALA A 1 94 ? 3.488 -1.615 25.783 1.00 90.25 94 ALA A N 1
ATOM 726 C CA . ALA A 1 94 ? 2.489 -2.333 26.577 1.00 90.25 94 ALA A CA 1
ATOM 727 C C . ALA A 1 94 ? 1.334 -2.893 25.722 1.00 90.25 94 ALA A C 1
ATOM 729 O O . ALA A 1 94 ? 0.774 -3.933 26.056 1.00 90.25 94 ALA A O 1
ATOM 730 N N . GLN A 1 95 ? 1.013 -2.241 24.596 1.00 91.69 95 GLN A N 1
ATOM 731 C CA . GLN A 1 95 ? -0.056 -2.677 23.693 1.00 91.69 95 GLN A CA 1
ATOM 732 C C . GLN A 1 95 ? 0.190 -4.059 23.069 1.00 91.69 95 GLN A C 1
ATOM 734 O O . GLN A 1 95 ? -0.774 -4.763 22.785 1.00 91.69 95 GLN A O 1
ATOM 739 N N . PHE A 1 96 ? 1.451 -4.481 22.924 1.00 93.06 96 PHE A N 1
ATOM 740 C CA . PHE A 1 96 ? 1.805 -5.751 22.283 1.00 93.06 96 PHE A CA 1
ATOM 741 C C . PHE A 1 96 ? 1.581 -6.978 23.179 1.00 93.06 96 PHE A C 1
ATOM 743 O O . PHE A 1 96 ? 1.412 -8.091 22.690 1.00 93.06 96 PHE A O 1
ATOM 750 N N . TYR A 1 97 ? 1.495 -6.781 24.496 1.00 90.06 97 TYR A N 1
ATOM 751 C CA . TYR A 1 97 ? 1.331 -7.869 25.467 1.00 90.06 97 TYR A CA 1
ATOM 752 C C . TYR A 1 97 ? -0.129 -8.261 25.715 1.00 90.06 97 TYR A C 1
ATOM 754 O O . TYR A 1 97 ? -0.405 -9.136 26.532 1.00 90.06 97 TYR A O 1
ATOM 762 N N . THR A 1 98 ? -1.079 -7.615 25.036 1.00 90.88 98 THR A N 1
ATOM 763 C CA . THR A 1 98 ? -2.506 -7.933 25.159 1.00 90.88 98 THR A CA 1
ATOM 764 C C . THR A 1 98 ? -3.094 -8.205 23.776 1.00 90.88 98 THR A C 1
ATOM 766 O O . THR A 1 98 ? -2.826 -7.415 22.868 1.00 90.88 98 THR A O 1
ATOM 769 N N . PRO A 1 99 ? -3.942 -9.238 23.604 1.00 88.69 99 PRO A N 1
ATOM 770 C CA . PRO A 1 99 ? -4.558 -9.527 22.306 1.00 88.69 99 PRO A CA 1
ATOM 771 C C . PRO A 1 99 ? -5.322 -8.331 21.723 1.00 88.69 99 PRO A C 1
ATOM 773 O O . PRO A 1 99 ? -5.188 -7.999 20.549 1.00 88.69 99 PRO A O 1
ATOM 776 N N . PHE A 1 100 ? -6.074 -7.608 22.559 1.00 89.50 100 PHE A N 1
ATOM 777 C CA . PHE A 1 100 ? -6.841 -6.445 22.107 1.00 89.50 100 PHE A CA 1
ATOM 778 C C . PHE A 1 100 ? -5.950 -5.256 21.714 1.00 89.50 100 PHE A C 1
ATOM 780 O O . PHE A 1 100 ? -6.208 -4.587 20.713 1.00 89.50 100 PHE A O 1
ATOM 787 N N . GLY A 1 101 ? -4.872 -5.012 22.467 1.00 91.75 101 GLY A N 1
ATOM 788 C CA . GLY A 1 101 ? -3.888 -3.987 22.126 1.00 91.75 101 GLY A CA 1
ATOM 789 C C . GLY A 1 101 ? -3.172 -4.286 20.806 1.00 91.75 101 GLY A C 1
ATOM 790 O O . GLY A 1 101 ? -3.041 -3.377 19.985 1.00 91.75 101 GLY A O 1
ATOM 791 N N . ARG A 1 102 ? -2.800 -5.551 20.554 1.00 91.44 102 ARG A N 1
ATOM 792 C CA . ARG A 1 102 ? -2.241 -5.992 19.264 1.00 91.44 102 ARG A CA 1
ATOM 793 C C . ARG A 1 102 ? -3.229 -5.814 18.123 1.00 91.44 102 ARG A C 1
ATOM 795 O O . ARG A 1 102 ? -2.860 -5.262 17.096 1.00 91.44 102 ARG A O 1
ATOM 802 N N . TYR A 1 103 ? -4.490 -6.193 18.315 1.00 89.06 103 TYR A N 1
ATOM 803 C CA . TYR A 1 103 ? -5.522 -6.011 17.295 1.00 89.06 103 TYR A CA 1
ATOM 804 C C . TYR A 1 103 ? -5.666 -4.540 16.874 1.00 89.06 103 TYR A C 1
ATOM 806 O O . TYR A 1 103 ? -5.659 -4.220 15.684 1.00 89.06 103 TYR A O 1
ATOM 814 N N . ILE A 1 104 ? -5.725 -3.620 17.844 1.00 91.81 104 ILE A N 1
ATOM 815 C CA . ILE A 1 104 ? -5.772 -2.178 17.558 1.00 91.81 104 ILE A CA 1
ATOM 816 C C . ILE A 1 104 ? -4.500 -1.723 16.846 1.00 91.81 104 ILE A C 1
ATOM 818 O O . ILE A 1 104 ? -4.591 -0.967 15.875 1.00 91.81 104 ILE A O 1
ATOM 822 N N . PHE A 1 105 ? -3.333 -2.191 17.297 1.00 94.12 105 PHE A N 1
ATOM 823 C CA . PHE A 1 105 ? -2.073 -1.903 16.626 1.00 94.12 105 PHE A CA 1
ATOM 824 C C . PHE A 1 105 ? -2.116 -2.350 15.163 1.00 94.12 105 PHE A C 1
ATOM 826 O O . PHE A 1 105 ? -1.830 -1.536 14.293 1.00 94.12 105 PHE A O 1
ATOM 833 N N . TRP A 1 106 ? -2.544 -3.580 14.866 1.00 90.94 106 TRP A N 1
ATOM 834 C CA . TRP A 1 106 ? -2.653 -4.086 13.499 1.00 90.94 106 TRP A CA 1
ATOM 835 C C . TRP A 1 106 ? -3.552 -3.211 12.627 1.00 90.94 106 TRP A C 1
ATOM 837 O O . TRP A 1 106 ? -3.129 -2.784 11.552 1.00 90.94 106 TRP A O 1
ATOM 847 N N . CYS A 1 107 ? -4.758 -2.875 13.094 1.00 88.31 107 CYS A N 1
ATOM 848 C CA . CYS A 1 107 ? -5.678 -2.021 12.341 1.00 88.31 107 CYS A CA 1
ATOM 849 C C . CYS A 1 107 ? -5.059 -0.652 12.013 1.00 88.31 107 CYS A C 1
ATOM 851 O O . CYS A 1 107 ? -5.128 -0.174 10.874 1.00 88.31 107 CYS A O 1
ATOM 853 N N . VAL A 1 108 ? -4.440 -0.014 13.007 1.00 93.25 108 VAL A N 1
ATOM 854 C CA . VAL A 1 108 ? -3.863 1.324 12.855 1.00 93.25 108 VAL A CA 1
ATOM 855 C C . VAL A 1 108 ? -2.595 1.279 12.008 1.00 93.25 108 VAL A C 1
ATOM 857 O O . VAL A 1 108 ? -2.464 2.053 11.060 1.00 93.25 108 VAL A O 1
ATOM 860 N N . PHE A 1 109 ? -1.680 0.364 12.309 1.00 94.62 109 PHE A N 1
ATOM 861 C CA . PHE A 1 109 ? -0.394 0.254 11.638 1.00 94.62 109 PHE A CA 1
ATOM 862 C C . PHE A 1 109 ? -0.547 -0.141 10.167 1.00 94.62 109 PHE A C 1
ATOM 864 O O . PHE A 1 109 ? 0.095 0.467 9.318 1.00 94.62 109 PHE A O 1
ATOM 871 N N . MET A 1 110 ? -1.479 -1.035 9.821 1.00 90.75 110 MET A N 1
ATOM 872 C CA . MET A 1 110 ? -1.800 -1.311 8.412 1.00 90.75 110 MET A CA 1
ATOM 873 C C . MET A 1 110 ? -2.330 -0.086 7.671 1.00 90.75 110 MET A C 1
ATOM 875 O O . MET A 1 110 ? -2.018 0.122 6.496 1.00 90.75 110 MET A O 1
ATOM 879 N N . THR A 1 111 ? -3.111 0.755 8.348 1.00 91.75 111 THR A N 1
ATOM 880 C CA . THR A 1 111 ? -3.596 2.005 7.754 1.00 91.75 111 THR A CA 1
ATOM 881 C C . THR A 1 111 ? -2.430 2.969 7.500 1.00 91.75 111 THR A C 1
ATOM 883 O O . THR A 1 111 ? -2.359 3.569 6.428 1.00 91.75 111 THR A O 1
ATOM 886 N N . LEU A 1 112 ? -1.482 3.069 8.442 1.00 94.31 112 LEU A N 1
ATOM 887 C CA . LEU A 1 112 ? -0.253 3.856 8.279 1.00 94.31 112 LEU A CA 1
ATOM 888 C C . LEU A 1 112 ? 0.592 3.342 7.110 1.00 94.31 112 LEU A C 1
ATOM 890 O O . LEU A 1 112 ? 0.953 4.120 6.233 1.00 94.31 112 LEU A O 1
ATOM 894 N N . GLN A 1 113 ? 0.841 2.034 7.052 1.00 94.56 113 GLN A N 1
ATOM 895 C CA . GLN A 1 113 ? 1.596 1.404 5.971 1.00 94.56 113 GLN A CA 1
ATOM 896 C C . GLN A 1 113 ? 0.932 1.592 4.604 1.00 94.56 113 GLN A C 1
ATOM 898 O O . GLN A 1 113 ? 1.618 1.849 3.618 1.00 94.56 113 GLN A O 1
ATOM 903 N N . THR A 1 114 ? -0.402 1.533 4.544 1.00 91.69 114 THR A N 1
ATOM 904 C CA . THR A 1 114 ? -1.158 1.861 3.328 1.00 91.69 114 THR A CA 1
ATOM 905 C C . THR A 1 114 ? -0.913 3.311 2.903 1.00 91.69 114 THR A C 1
ATOM 907 O O . THR A 1 114 ? -0.721 3.568 1.717 1.00 91.69 114 THR A O 1
ATOM 910 N N . GLY A 1 115 ? -0.868 4.252 3.851 1.00 91.50 115 GLY A N 1
ATOM 911 C CA . GLY A 1 115 ? -0.513 5.650 3.591 1.00 91.50 115 GLY A CA 1
ATOM 912 C C . GLY A 1 115 ? 0.900 5.832 3.060 1.00 91.50 115 GLY A C 1
ATOM 913 O O . GLY A 1 115 ? 1.060 6.451 2.010 1.00 91.50 115 GLY A O 1
ATOM 914 N N . CYS A 1 116 ? 1.897 5.230 3.708 1.00 93.94 116 CYS A N 1
ATOM 915 C CA . CYS A 1 116 ? 3.282 5.236 3.230 1.00 93.94 116 CYS A CA 1
ATOM 916 C C . CYS A 1 116 ? 3.377 4.667 1.808 1.00 93.94 116 CYS A C 1
ATOM 918 O O . CYS A 1 116 ? 3.951 5.292 0.915 1.00 93.94 116 CYS A O 1
ATOM 920 N N . LEU A 1 117 ? 2.716 3.530 1.561 1.00 93.25 117 LEU A N 1
ATOM 921 C CA . LEU A 1 117 ? 2.677 2.913 0.244 1.00 93.25 117 LEU A CA 1
ATOM 922 C C . LEU A 1 117 ? 2.049 3.849 -0.792 1.00 93.25 117 LEU A C 1
ATOM 924 O O . LEU A 1 117 ? 2.602 3.994 -1.877 1.00 93.25 117 LEU A O 1
ATOM 928 N N . MET A 1 118 ? 0.928 4.506 -0.482 1.00 88.69 118 MET A N 1
ATOM 929 C CA . MET A 1 118 ? 0.274 5.462 -1.384 1.00 88.69 118 MET A CA 1
ATOM 930 C C . MET A 1 118 ? 1.155 6.682 -1.676 1.00 88.69 118 MET A C 1
ATOM 932 O O . MET A 1 118 ? 1.230 7.102 -2.832 1.00 88.69 118 MET A O 1
ATOM 936 N N . ALA A 1 119 ? 1.845 7.205 -0.662 1.00 89.38 119 ALA A N 1
ATOM 937 C CA . ALA A 1 119 ? 2.706 8.381 -0.758 1.00 89.38 119 ALA A CA 1
ATOM 938 C C . ALA A 1 119 ? 4.081 8.102 -1.400 1.00 89.38 119 ALA A C 1
ATOM 940 O O . ALA A 1 119 ? 4.767 9.044 -1.783 1.00 89.38 119 ALA A O 1
ATOM 941 N N . ASN A 1 120 ? 4.454 6.829 -1.593 1.00 93.56 120 ASN A N 1
ATOM 942 C CA . ASN A 1 120 ? 5.818 6.405 -1.952 1.00 93.56 120 ASN A CA 1
ATOM 943 C C . ASN A 1 120 ? 6.853 6.765 -0.874 1.00 93.56 120 ASN A C 1
ATOM 945 O O . ASN A 1 120 ? 8.000 7.064 -1.190 1.00 93.56 120 ASN A O 1
ATOM 949 N N . GLU A 1 121 ? 6.448 6.747 0.391 1.00 94.69 121 GLU A N 1
ATOM 950 C CA . GLU A 1 121 ? 7.305 7.074 1.528 1.00 94.69 121 GLU A CA 1
ATOM 951 C C . GLU A 1 121 ? 7.713 5.802 2.273 1.00 94.69 121 GLU A C 1
ATOM 953 O O . GLU A 1 121 ? 6.981 4.808 2.298 1.00 94.69 121 GLU A O 1
ATOM 958 N N . ALA A 1 122 ? 8.874 5.840 2.926 1.00 96.25 122 ALA A N 1
ATOM 959 C CA . ALA A 1 122 ? 9.258 4.802 3.870 1.00 96.25 122 ALA A CA 1
ATOM 960 C C . ALA A 1 122 ? 8.281 4.754 5.060 1.00 96.25 122 ALA A C 1
ATOM 962 O O . ALA A 1 122 ? 7.668 5.755 5.441 1.00 96.25 122 ALA A O 1
ATOM 963 N N . CYS A 1 123 ? 8.142 3.575 5.668 1.00 96.38 123 CYS A N 1
ATOM 964 C CA . CYS A 1 123 ? 7.410 3.454 6.929 1.00 96.38 123 CYS A CA 1
ATOM 965 C C . CYS A 1 123 ? 8.158 4.189 8.062 1.00 96.38 123 CYS A C 1
ATOM 967 O O . CYS A 1 123 ? 9.361 4.430 7.941 1.00 96.38 123 CYS A O 1
ATOM 969 N N . PRO A 1 124 ? 7.482 4.538 9.176 1.00 95.69 124 PRO A N 1
ATOM 970 C CA . PRO A 1 124 ? 8.133 5.173 10.322 1.00 95.69 124 PRO A CA 1
ATOM 971 C C . PRO A 1 124 ? 9.365 4.383 10.794 1.00 95.69 124 PRO A C 1
ATOM 973 O O . PRO A 1 124 ? 9.309 3.152 10.786 1.00 95.69 124 PRO A O 1
ATOM 976 N N . PRO A 1 125 ? 10.449 5.036 11.244 1.00 93.19 125 PRO A N 1
ATOM 977 C CA . PRO A 1 125 ? 11.682 4.346 11.639 1.00 93.19 125 PRO A CA 1
ATOM 978 C C . PRO A 1 125 ? 11.482 3.370 12.808 1.00 93.19 125 PRO A C 1
ATOM 980 O O . PRO A 1 125 ? 12.204 2.388 12.924 1.00 93.19 125 PRO A O 1
ATOM 983 N N . GLU A 1 126 ? 10.470 3.590 13.650 1.00 93.75 126 GLU A N 1
ATOM 984 C CA . GLU A 1 126 ? 10.114 2.688 14.752 1.00 93.75 126 GLU A CA 1
ATOM 985 C C . GLU A 1 126 ? 9.437 1.386 14.288 1.00 93.75 126 GLU A C 1
ATOM 987 O O . GLU A 1 126 ? 9.210 0.485 15.094 1.00 93.75 126 GLU A O 1
ATOM 992 N N . SER A 1 127 ? 9.114 1.263 12.997 1.00 94.56 127 SER A N 1
ATOM 993 C CA . SER A 1 127 ? 8.418 0.095 12.450 1.00 94.56 127 SER A CA 1
ATOM 994 C C . SER A 1 127 ? 9.189 -1.203 12.672 1.00 94.56 127 SER A C 1
ATOM 996 O O . SER A 1 127 ? 8.571 -2.211 13.001 1.00 94.56 127 SER A O 1
ATOM 998 N N . ASP A 1 128 ? 10.517 -1.188 12.532 1.00 91.81 128 ASP A N 1
ATOM 999 C CA . ASP A 1 128 ? 11.345 -2.383 12.735 1.00 91.81 128 ASP A CA 1
ATOM 1000 C C . ASP A 1 128 ? 11.312 -2.847 14.195 1.00 91.81 128 ASP A C 1
ATOM 1002 O O . ASP A 1 128 ? 11.187 -4.040 14.471 1.00 91.81 128 ASP A O 1
ATOM 1006 N N . GLU A 1 129 ? 11.340 -1.900 15.139 1.00 93.75 129 GLU A N 1
ATOM 1007 C CA . GLU A 1 129 ? 11.201 -2.195 16.565 1.00 93.75 129 GLU A CA 1
ATOM 1008 C C . GLU A 1 129 ? 9.824 -2.800 16.872 1.00 93.75 129 GLU A C 1
ATOM 1010 O O . GLU A 1 129 ? 9.731 -3.793 17.593 1.00 93.75 129 GLU A O 1
ATOM 1015 N N . TRP A 1 130 ? 8.748 -2.233 16.321 1.00 94.75 130 TRP A N 1
ATOM 1016 C CA . TRP A 1 130 ? 7.396 -2.754 16.541 1.00 94.75 130 TRP A CA 1
ATOM 1017 C C . TRP A 1 130 ? 7.192 -4.136 15.926 1.00 94.75 130 TRP A C 1
ATOM 1019 O O . TRP A 1 130 ? 6.612 -5.004 16.573 1.00 94.75 130 TRP A O 1
ATOM 1029 N N . VAL A 1 131 ? 7.693 -4.360 14.709 1.00 92.12 131 VAL A N 1
ATOM 1030 C CA . VAL A 1 131 ? 7.635 -5.668 14.042 1.00 92.12 131 VAL A CA 1
ATOM 1031 C C . VAL A 1 131 ? 8.434 -6.710 14.829 1.00 92.12 131 VAL A C 1
ATOM 1033 O O . VAL A 1 131 ? 7.946 -7.825 14.995 1.00 92.12 131 VAL A O 1
ATOM 1036 N N . GLY A 1 132 ? 9.603 -6.351 15.370 1.00 91.81 132 GLY A N 1
ATOM 1037 C CA . GLY A 1 132 ? 10.376 -7.235 16.249 1.00 91.81 132 GLY A CA 1
ATOM 1038 C C . GLY A 1 132 ? 9.620 -7.605 17.529 1.00 91.81 132 GLY A C 1
ATOM 1039 O O . GLY A 1 132 ? 9.520 -8.775 17.875 1.00 91.81 132 GLY A O 1
ATOM 1040 N N . LEU A 1 133 ? 8.988 -6.632 18.192 1.00 92.31 133 LEU A N 1
ATOM 1041 C CA . LEU A 1 133 ? 8.181 -6.900 19.392 1.00 92.31 133 LEU A CA 1
ATOM 1042 C C . LEU A 1 133 ? 6.966 -7.790 19.108 1.00 92.31 133 LEU A C 1
ATOM 1044 O O . LEU A 1 133 ? 6.568 -8.584 19.959 1.00 92.31 133 LEU A O 1
ATOM 1048 N N . LEU A 1 134 ? 6.353 -7.657 17.933 1.00 90.75 134 LEU A N 1
ATOM 1049 C CA . LEU A 1 134 ? 5.240 -8.510 17.520 1.00 90.75 134 LEU A CA 1
ATOM 1050 C C . LEU A 1 134 ? 5.703 -9.936 17.240 1.00 90.75 134 LEU A C 1
ATOM 1052 O O . LEU A 1 134 ? 4.990 -10.868 17.580 1.00 90.75 134 LEU A O 1
ATOM 1056 N N . GLU A 1 135 ? 6.902 -10.132 16.698 1.00 90.50 135 GLU A N 1
ATOM 1057 C CA . GLU A 1 135 ? 7.481 -11.470 16.538 1.00 90.50 135 GLU A CA 1
ATOM 1058 C C . GLU A 1 135 ? 7.604 -12.216 17.874 1.00 90.50 135 GLU A C 1
ATOM 1060 O O . GLU A 1 135 ? 7.272 -13.400 17.935 1.00 90.50 135 GLU A O 1
ATOM 1065 N N . ASP A 1 136 ? 7.968 -11.501 18.942 1.00 89.44 136 ASP A N 1
ATOM 1066 C CA . ASP A 1 136 ? 8.115 -12.056 20.293 1.00 89.44 136 ASP A CA 1
ATOM 1067 C C . ASP A 1 136 ? 6.781 -12.271 21.030 1.00 89.44 136 ASP A C 1
ATOM 1069 O O . ASP A 1 136 ? 6.699 -13.088 21.948 1.00 89.44 136 ASP A O 1
ATOM 1073 N N . THR A 1 137 ? 5.739 -11.509 20.682 1.00 88.25 137 THR A N 1
ATOM 1074 C CA . THR A 1 137 ? 4.480 -11.442 21.455 1.00 88.25 137 THR A CA 1
ATOM 1075 C C . THR A 1 137 ? 3.251 -11.958 20.714 1.00 88.25 137 THR A C 1
ATOM 1077 O O . THR A 1 137 ? 2.163 -11.977 21.300 1.00 88.25 137 THR A O 1
ATOM 1080 N N . ARG A 1 138 ? 3.400 -12.350 19.443 1.00 83.88 138 ARG A N 1
ATOM 1081 C CA . ARG A 1 138 ? 2.289 -12.769 18.588 1.00 83.88 138 ARG A CA 1
ATOM 1082 C C . ARG A 1 138 ? 1.600 -14.035 19.065 1.00 83.88 138 ARG A C 1
ATOM 1084 O O . ARG A 1 138 ? 2.229 -14.946 19.608 1.00 83.88 138 ARG A O 1
ATOM 1091 N N . ASP A 1 139 ? 0.322 -14.124 18.730 1.00 84.56 139 ASP A N 1
ATOM 1092 C CA . ASP A 1 139 ? -0.379 -15.400 18.732 1.00 84.56 139 ASP A CA 1
ATOM 1093 C C . ASP A 1 139 ? 0.054 -16.241 17.504 1.00 84.56 139 ASP A C 1
ATOM 1095 O O . ASP A 1 139 ? 0.516 -15.694 16.489 1.00 84.56 139 ASP A O 1
ATOM 1099 N N . PRO A 1 140 ? -0.029 -17.585 17.568 1.00 80.88 140 PRO A N 1
ATOM 1100 C CA . PRO A 1 140 ? 0.423 -18.456 16.479 1.00 80.88 140 PRO A CA 1
ATOM 1101 C C . PRO A 1 140 ? -0.218 -18.152 15.114 1.00 80.88 140 PRO A C 1
ATOM 1103 O O . PRO A 1 140 ? 0.457 -18.257 14.091 1.00 80.88 140 PRO A O 1
ATOM 1106 N N . ASP A 1 141 ? -1.478 -17.718 15.104 1.00 81.62 141 ASP A N 1
ATOM 1107 C CA . ASP A 1 141 ? -2.288 -17.398 13.923 1.00 81.62 141 ASP A CA 1
ATOM 1108 C C . ASP A 1 141 ? -1.957 -16.036 13.281 1.00 81.62 141 ASP A C 1
ATOM 1110 O O . ASP A 1 141 ? -2.366 -15.758 12.154 1.00 81.62 141 ASP A O 1
ATOM 1114 N N . GLU A 1 142 ? -1.150 -15.196 13.935 1.00 86.00 142 GLU A N 1
ATOM 1115 C CA . GLU A 1 142 ? -0.748 -13.881 13.414 1.00 86.00 142 GLU A CA 1
ATOM 1116 C C . GLU A 1 142 ? 0.480 -13.948 12.480 1.00 86.00 142 GLU A C 1
ATOM 1118 O O . GLU A 1 142 ? 1.029 -12.915 12.087 1.00 86.00 142 GLU A O 1
ATOM 1123 N N . GLY A 1 143 ? 0.932 -15.153 12.103 1.00 88.00 143 GLY A N 1
ATOM 1124 C CA . GLY A 1 143 ? 2.126 -15.358 11.273 1.00 88.00 143 GLY A CA 1
ATOM 1125 C C . GLY A 1 143 ? 2.070 -14.643 9.921 1.00 88.00 143 GLY A C 1
ATOM 1126 O O . GLY A 1 143 ? 3.013 -13.937 9.557 1.00 88.00 143 GLY A O 1
ATOM 1127 N N . TRP A 1 144 ? 0.942 -14.755 9.211 1.00 89.25 144 TRP A N 1
ATOM 1128 C CA . TRP A 1 144 ? 0.737 -14.056 7.939 1.00 89.25 144 TRP A CA 1
ATOM 1129 C C . TRP A 1 144 ? 0.729 -12.534 8.114 1.00 89.25 144 TRP A C 1
ATOM 1131 O O . TRP A 1 144 ? 1.400 -11.818 7.371 1.00 89.25 144 TRP A O 1
ATOM 1141 N N . SER A 1 145 ? 0.012 -12.038 9.126 1.00 90.19 145 SER A N 1
ATOM 1142 C CA . SER A 1 145 ? -0.065 -10.609 9.434 1.00 90.19 145 SER A CA 1
ATOM 1143 C C . SER A 1 145 ? 1.330 -10.027 9.651 1.00 90.19 145 SER A C 1
ATOM 1145 O O . SER A 1 145 ? 1.691 -9.049 8.998 1.00 90.19 145 SER A O 1
ATOM 1147 N N . LEU A 1 146 ? 2.154 -10.674 10.482 1.00 91.69 146 LEU A N 1
ATOM 1148 C CA . LEU A 1 146 ? 3.529 -10.252 10.746 1.00 91.69 146 LEU A CA 1
ATOM 1149 C C . LEU A 1 146 ? 4.390 -10.232 9.474 1.00 91.69 146 LEU A C 1
ATOM 1151 O O . LEU A 1 146 ? 5.100 -9.252 9.225 1.00 91.69 146 LEU A O 1
ATOM 1155 N N . LEU A 1 147 ? 4.314 -11.289 8.658 1.00 92.44 147 LEU A N 1
ATOM 1156 C CA . LEU A 1 147 ? 5.067 -11.378 7.407 1.00 92.44 147 LEU A CA 1
ATOM 1157 C C . LEU A 1 147 ? 4.706 -10.232 6.457 1.00 92.44 147 LEU A C 1
ATOM 1159 O O . LEU A 1 147 ? 5.597 -9.582 5.909 1.00 92.44 147 LEU A O 1
ATOM 1163 N N . VAL A 1 148 ? 3.412 -9.951 6.291 1.00 93.38 148 VAL A N 1
ATOM 1164 C CA . VAL A 1 148 ? 2.929 -8.855 5.444 1.00 93.38 148 VAL A CA 1
ATOM 1165 C C . VAL A 1 148 ? 3.401 -7.502 5.966 1.00 93.38 148 VAL A C 1
ATOM 1167 O O . VAL A 1 148 ? 3.879 -6.688 5.178 1.00 93.38 148 VAL A O 1
ATOM 1170 N N . CYS A 1 149 ? 3.354 -7.271 7.280 1.00 94.06 149 CYS A N 1
ATOM 1171 C CA . CYS A 1 149 ? 3.855 -6.032 7.879 1.00 94.06 149 CYS A CA 1
ATOM 1172 C C . CYS A 1 149 ? 5.327 -5.802 7.544 1.00 94.06 149 CYS A C 1
ATOM 1174 O O . CYS A 1 149 ? 5.700 -4.723 7.078 1.00 94.06 149 CYS A O 1
ATOM 1176 N N . ARG A 1 150 ? 6.158 -6.830 7.747 1.00 95.12 150 ARG A N 1
ATOM 1177 C CA . ARG A 1 150 ? 7.590 -6.788 7.437 1.00 95.12 150 ARG A CA 1
ATOM 1178 C C . ARG A 1 150 ? 7.821 -6.557 5.946 1.00 95.12 150 ARG A C 1
ATOM 1180 O O . ARG A 1 150 ? 8.668 -5.741 5.581 1.00 95.12 150 ARG A O 1
ATOM 1187 N N . TYR A 1 151 ? 7.051 -7.240 5.097 1.00 96.69 151 TYR A N 1
ATOM 1188 C CA . TYR A 1 151 ? 7.134 -7.077 3.652 1.00 96.69 151 TYR A CA 1
ATOM 1189 C C . TYR A 1 151 ? 6.855 -5.630 3.247 1.00 96.69 151 TYR A C 1
ATOM 1191 O O . TYR A 1 151 ? 7.643 -5.044 2.511 1.00 96.69 151 TYR A O 1
ATOM 1199 N N . ILE A 1 152 ? 5.778 -5.028 3.757 1.00 96.69 152 ILE A N 1
ATOM 1200 C CA . ILE A 1 152 ? 5.391 -3.663 3.391 1.00 96.69 152 ILE A CA 1
ATOM 1201 C C . ILE A 1 152 ? 6.404 -2.638 3.904 1.00 96.69 152 ILE A C 1
ATOM 1203 O O . ILE A 1 152 ? 6.738 -1.729 3.153 1.00 96.69 152 ILE A O 1
ATOM 1207 N N . CYS A 1 153 ? 6.960 -2.794 5.113 1.00 97.00 153 CYS A N 1
ATOM 1208 C CA . CYS A 1 153 ? 8.039 -1.918 5.594 1.00 97.00 153 CYS A CA 1
ATOM 1209 C C . CYS A 1 153 ? 9.215 -1.879 4.608 1.00 97.00 153 CYS A C 1
ATOM 1211 O O . CYS A 1 153 ? 9.626 -0.804 4.161 1.00 97.00 153 CYS A O 1
ATOM 1213 N N . LYS A 1 154 ? 9.714 -3.061 4.225 1.00 97.44 154 LYS A N 1
ATOM 1214 C CA . LYS A 1 154 ? 10.833 -3.203 3.285 1.00 97.44 154 LYS A CA 1
ATOM 1215 C C . LYS A 1 154 ? 10.460 -2.702 1.885 1.00 97.44 154 LYS A C 1
ATOM 1217 O O . LYS A 1 154 ? 11.231 -1.963 1.278 1.00 97.44 154 LYS A O 1
ATOM 1222 N N . ALA A 1 155 ? 9.269 -3.043 1.393 1.00 98.19 155 ALA A N 1
ATOM 1223 C CA . ALA A 1 155 ? 8.776 -2.594 0.094 1.00 98.19 155 ALA A CA 1
ATOM 1224 C C . ALA A 1 155 ? 8.641 -1.067 0.033 1.00 98.19 155 ALA A C 1
ATOM 1226 O O . ALA A 1 155 ? 9.099 -0.468 -0.929 1.00 98.19 155 ALA A O 1
ATOM 1227 N N . CYS A 1 156 ? 8.077 -0.423 1.059 1.00 98.12 156 CYS A N 1
ATOM 1228 C CA . CYS A 1 156 ? 7.969 1.034 1.144 1.00 98.12 156 CYS A CA 1
ATOM 1229 C C . CYS A 1 156 ? 9.342 1.716 1.141 1.00 98.12 156 CYS A C 1
ATOM 1231 O O . CYS A 1 156 ? 9.505 2.722 0.459 1.00 98.12 156 CYS A O 1
ATOM 1233 N N . SER A 1 157 ? 10.338 1.153 1.835 1.00 98.00 157 SER A N 1
ATOM 1234 C CA . SER A 1 157 ? 11.720 1.650 1.783 1.00 98.00 157 SER A CA 1
ATOM 1235 C C . SER A 1 157 ? 12.288 1.594 0.358 1.00 98.00 157 SER A C 1
ATOM 1237 O O . SER A 1 157 ? 12.720 2.610 -0.183 1.00 98.00 157 SER A O 1
ATOM 1239 N N . LEU A 1 158 ? 12.173 0.439 -0.310 1.00 98.50 158 LEU A N 1
ATOM 1240 C CA . LEU A 1 158 ? 12.630 0.264 -1.694 1.00 98.50 158 LEU A CA 1
ATOM 1241 C C . LEU A 1 158 ? 11.879 1.175 -2.675 1.00 98.50 158 LEU A C 1
ATOM 1243 O O . LEU A 1 158 ? 12.490 1.779 -3.553 1.00 98.50 158 LEU A O 1
ATOM 1247 N N . ILE A 1 159 ? 10.562 1.314 -2.517 1.00 98.25 159 ILE A N 1
ATOM 1248 C CA . ILE A 1 159 ? 9.725 2.219 -3.314 1.00 98.25 159 ILE A CA 1
ATOM 1249 C C . ILE A 1 159 ? 10.179 3.667 -3.122 1.00 98.25 159 ILE A C 1
ATOM 1251 O O . ILE A 1 159 ? 10.335 4.372 -4.113 1.00 98.25 159 ILE A O 1
ATOM 1255 N N . CYS A 1 160 ? 10.429 4.094 -1.882 1.00 97.62 160 CYS A N 1
ATOM 1256 C CA . CYS A 1 160 ? 10.901 5.440 -1.559 1.00 97.62 160 CYS A CA 1
ATOM 1257 C C . CYS A 1 160 ? 12.244 5.760 -2.231 1.00 97.62 160 CYS A C 1
ATOM 1259 O O . CYS A 1 160 ? 12.470 6.900 -2.629 1.00 97.62 160 CYS A O 1
ATOM 1261 N N . THR A 1 161 ? 13.118 4.764 -2.394 1.00 98.19 161 THR A N 1
ATOM 1262 C CA . THR A 1 161 ? 14.391 4.912 -3.115 1.00 98.19 161 THR A CA 1
ATOM 1263 C C . THR A 1 161 ? 14.207 4.911 -4.635 1.00 98.19 161 THR A C 1
ATOM 1265 O O . THR A 1 161 ? 14.758 5.762 -5.324 1.00 98.19 161 THR A O 1
ATOM 1268 N N . ILE A 1 162 ? 13.428 3.973 -5.183 1.00 98.44 162 ILE A N 1
ATOM 1269 C CA . ILE A 1 162 ? 13.303 3.783 -6.639 1.00 98.44 162 ILE A CA 1
ATOM 1270 C C . ILE A 1 162 ? 12.435 4.872 -7.282 1.00 98.44 162 ILE A C 1
ATOM 1272 O O . ILE A 1 162 ? 12.703 5.297 -8.404 1.00 98.44 162 ILE A O 1
ATOM 1276 N N . PHE A 1 163 ? 11.380 5.314 -6.596 1.00 97.50 163 PHE A N 1
ATOM 1277 C CA . PHE A 1 163 ? 10.389 6.246 -7.132 1.00 97.50 163 PHE A CA 1
ATOM 1278 C C . PHE A 1 163 ? 10.984 7.556 -7.685 1.00 97.50 163 PHE A C 1
ATOM 1280 O O . PHE A 1 163 ? 10.702 7.855 -8.847 1.00 97.50 163 PHE A O 1
ATOM 1287 N N . PRO A 1 164 ? 11.808 8.328 -6.947 1.00 97.44 164 PRO A N 1
ATOM 1288 C CA . PRO A 1 164 ? 12.400 9.554 -7.490 1.00 97.44 164 PRO A CA 1
ATOM 1289 C C . PRO A 1 164 ? 13.303 9.277 -8.699 1.00 97.44 164 PRO A C 1
ATOM 1291 O O . PRO A 1 164 ? 13.214 9.992 -9.693 1.00 97.44 164 PRO A O 1
ATOM 1294 N N . ILE A 1 165 ? 14.078 8.184 -8.678 1.00 97.94 165 ILE A N 1
ATOM 1295 C CA . ILE A 1 165 ? 14.975 7.790 -9.778 1.00 97.94 165 ILE A CA 1
ATOM 1296 C C . ILE A 1 165 ? 14.200 7.617 -11.092 1.00 97.94 165 ILE A C 1
ATOM 1298 O O . ILE A 1 165 ? 14.602 8.153 -12.125 1.00 97.94 165 ILE A O 1
ATOM 1302 N N . VAL A 1 166 ? 13.075 6.893 -11.065 1.00 97.00 166 VAL A N 1
ATOM 1303 C CA . VAL A 1 166 ? 12.268 6.628 -12.273 1.00 97.00 166 VAL A CA 1
ATOM 1304 C C . VAL A 1 166 ? 11.401 7.816 -12.694 1.00 97.00 166 VAL A C 1
ATOM 1306 O O . VAL A 1 166 ? 11.096 7.966 -13.878 1.00 97.00 166 VAL A O 1
ATOM 1309 N N . CYS A 1 167 ? 10.989 8.658 -11.744 1.00 94.81 167 CYS A N 1
ATOM 1310 C CA . CYS A 1 167 ? 10.217 9.864 -12.028 1.00 94.81 167 CYS A CA 1
ATOM 1311 C C . CYS A 1 167 ? 11.080 10.939 -12.695 1.00 94.81 167 CYS A C 1
ATOM 1313 O O . CYS A 1 167 ? 10.674 11.504 -13.706 1.00 94.81 167 CYS A O 1
ATOM 1315 N N . GLU A 1 168 ? 12.273 11.187 -12.154 1.00 95.94 168 GLU A N 1
ATOM 1316 C CA . GLU A 1 168 ? 13.178 12.247 -12.611 1.00 95.94 168 GLU A CA 1
ATOM 1317 C C . GLU A 1 168 ? 14.146 11.784 -13.711 1.00 95.94 168 GLU A C 1
ATOM 1319 O O . GLU A 1 168 ? 14.797 12.612 -14.344 1.00 95.94 168 GLU A O 1
ATOM 1324 N N . GLY A 1 169 ? 14.233 10.476 -13.976 1.00 95.31 169 GLY A N 1
ATOM 1325 C CA . GLY A 1 169 ? 15.130 9.927 -14.995 1.00 95.31 169 GLY A CA 1
ATOM 1326 C C . GLY A 1 169 ? 16.599 9.994 -14.574 1.00 95.31 169 GLY A C 1
ATOM 1327 O O . GLY A 1 169 ? 17.466 10.355 -15.369 1.00 95.31 169 GLY A O 1
ATOM 1328 N N . LEU A 1 170 ? 16.894 9.666 -13.314 1.00 95.50 170 LEU A N 1
ATOM 1329 C CA . LEU A 1 170 ? 18.250 9.721 -12.760 1.00 95.50 170 LEU A CA 1
ATOM 1330 C C . LEU A 1 170 ? 19.074 8.506 -13.220 1.00 95.50 170 LEU A C 1
ATOM 1332 O O . LEU A 1 170 ? 19.228 7.528 -12.493 1.00 95.50 170 LEU A O 1
ATOM 1336 N N . PHE A 1 171 ? 19.590 8.547 -14.451 1.00 93.44 171 PHE A N 1
ATOM 1337 C CA . PHE A 1 171 ? 20.311 7.423 -15.069 1.00 93.44 171 PHE A CA 1
ATOM 1338 C C . PHE A 1 171 ? 21.527 6.942 -14.268 1.00 93.44 171 PHE A C 1
ATOM 1340 O O . PHE A 1 171 ? 21.748 5.737 -14.158 1.00 93.44 171 PHE A O 1
ATOM 1347 N N . ASP A 1 172 ? 22.312 7.867 -13.713 1.00 91.88 172 ASP A N 1
ATOM 1348 C CA . ASP A 1 172 ? 23.559 7.527 -13.018 1.00 91.88 172 ASP A CA 1
ATOM 1349 C C . ASP A 1 172 ? 23.259 6.787 -11.703 1.00 91.88 172 ASP A C 1
ATOM 1351 O O . ASP A 1 172 ? 23.802 5.710 -11.460 1.00 91.88 172 ASP A O 1
ATOM 1355 N N . GLU A 1 173 ? 22.299 7.301 -10.927 1.00 94.56 173 GLU A N 1
ATOM 1356 C CA . GLU A 1 173 ? 21.747 6.665 -9.720 1.00 94.56 173 GLU A CA 1
ATOM 1357 C C . GLU A 1 173 ? 21.140 5.291 -10.038 1.00 94.56 173 GLU A C 1
ATOM 1359 O O . GLU A 1 173 ? 21.405 4.304 -9.348 1.00 94.56 173 GLU A O 1
ATOM 1364 N N . ALA A 1 174 ? 20.356 5.205 -11.121 1.00 95.00 174 ALA A N 1
ATOM 1365 C CA . ALA A 1 174 ? 19.721 3.965 -11.546 1.00 95.00 174 ALA A CA 1
ATOM 1366 C C . ALA A 1 174 ? 20.746 2.866 -11.818 1.00 95.00 174 ALA A C 1
ATOM 1368 O O . ALA A 1 174 ? 20.556 1.739 -11.369 1.00 95.00 174 ALA A O 1
ATOM 1369 N N . ARG A 1 175 ? 21.834 3.197 -12.524 1.00 93.75 175 ARG A N 1
ATOM 1370 C CA . ARG A 1 175 ? 22.926 2.266 -12.834 1.00 93.75 175 ARG A CA 1
ATOM 1371 C C . ARG A 1 175 ? 23.693 1.891 -11.572 1.00 93.75 175 ARG A C 1
ATOM 1373 O O . ARG A 1 175 ? 23.779 0.709 -11.262 1.00 93.75 175 ARG A O 1
ATOM 1380 N N . GLN A 1 176 ? 24.148 2.885 -10.810 1.00 92.75 176 GLN A N 1
ATOM 1381 C CA . GLN A 1 176 ? 24.943 2.686 -9.596 1.00 92.75 176 GLN A CA 1
ATOM 1382 C C . GLN A 1 176 ? 24.248 1.775 -8.573 1.00 92.75 176 GLN A C 1
ATOM 1384 O O . GLN A 1 176 ? 24.900 0.976 -7.901 1.00 92.75 176 GLN A O 1
ATOM 1389 N N . HIS A 1 177 ? 22.927 1.896 -8.429 1.00 95.00 177 HIS A N 1
ATOM 1390 C CA . HIS A 1 177 ? 22.173 1.169 -7.410 1.00 95.00 177 HIS A CA 1
ATOM 1391 C C . HIS A 1 177 ? 21.446 -0.077 -7.930 1.00 95.00 177 HIS A C 1
ATOM 1393 O O . HIS A 1 177 ? 20.919 -0.839 -7.115 1.00 95.00 177 HIS A O 1
ATOM 1399 N N . TYR A 1 178 ? 21.442 -0.340 -9.244 1.00 96.38 178 TYR A N 1
ATOM 1400 C CA . TYR A 1 178 ? 20.616 -1.386 -9.857 1.00 96.38 178 TYR A CA 1
ATOM 1401 C C . TYR A 1 178 ? 20.798 -2.763 -9.212 1.00 96.38 178 TYR A C 1
ATOM 1403 O O . TYR A 1 178 ? 19.822 -3.385 -8.795 1.00 96.38 178 TYR A O 1
ATOM 1411 N N . HIS A 1 179 ? 22.041 -3.244 -9.114 1.00 95.81 179 HIS A N 1
ATOM 1412 C CA . HIS A 1 179 ? 22.323 -4.594 -8.622 1.00 95.81 179 HIS A CA 1
ATOM 1413 C C . HIS A 1 179 ? 21.963 -4.766 -7.143 1.00 95.81 179 HIS A C 1
ATOM 1415 O O . HIS A 1 179 ? 21.339 -5.763 -6.784 1.00 95.81 179 HIS A O 1
ATOM 1421 N N . SER A 1 180 ? 22.279 -3.769 -6.310 1.00 97.25 180 SER A N 1
ATOM 1422 C CA . SER A 1 180 ? 21.907 -3.774 -4.889 1.00 97.25 180 SER A CA 1
ATOM 1423 C C . SER A 1 180 ? 20.387 -3.762 -4.705 1.00 97.25 180 SER A C 1
ATOM 1425 O O . SER A 1 180 ? 19.846 -4.527 -3.906 1.00 97.25 180 SER A O 1
ATOM 1427 N N . LEU A 1 181 ? 19.667 -2.946 -5.481 1.00 98.06 181 LEU A N 1
ATOM 1428 C CA . LEU A 1 181 ? 18.205 -2.908 -5.436 1.00 98.06 181 LEU A CA 1
ATOM 1429 C C . LEU A 1 181 ? 17.590 -4.220 -5.952 1.00 98.06 181 LEU A C 1
ATOM 1431 O O . LEU A 1 181 ? 16.632 -4.712 -5.359 1.00 98.06 181 LEU A O 1
ATOM 1435 N N . LEU A 1 182 ? 18.151 -4.822 -7.009 1.00 97.50 182 LEU A N 1
ATOM 1436 C CA . LEU A 1 182 ? 17.709 -6.119 -7.534 1.00 97.50 182 LEU A CA 1
ATOM 1437 C C . LEU A 1 182 ? 17.853 -7.228 -6.491 1.00 97.50 182 LEU A C 1
ATOM 1439 O O . LEU A 1 182 ? 16.943 -8.046 -6.333 1.00 97.50 182 LEU A O 1
ATOM 1443 N N . GLU A 1 183 ? 18.987 -7.262 -5.792 1.00 97.69 183 GLU A N 1
ATOM 1444 C CA . GLU A 1 183 ? 19.249 -8.223 -4.724 1.00 97.69 183 GLU A CA 1
ATOM 1445 C C . GLU A 1 183 ? 18.233 -8.065 -3.590 1.00 97.69 183 GLU A C 1
ATOM 1447 O O . GLU A 1 183 ? 17.593 -9.042 -3.202 1.00 97.69 183 GLU A O 1
ATOM 1452 N N . GLN A 1 184 ? 18.003 -6.834 -3.124 1.00 98.19 184 GLN A N 1
ATOM 1453 C CA . GLN A 1 184 ? 17.050 -6.552 -2.048 1.00 98.19 184 GLN A CA 1
ATOM 1454 C C . GLN A 1 184 ? 15.605 -6.911 -2.427 1.00 98.19 184 GLN A C 1
ATOM 1456 O O . GLN A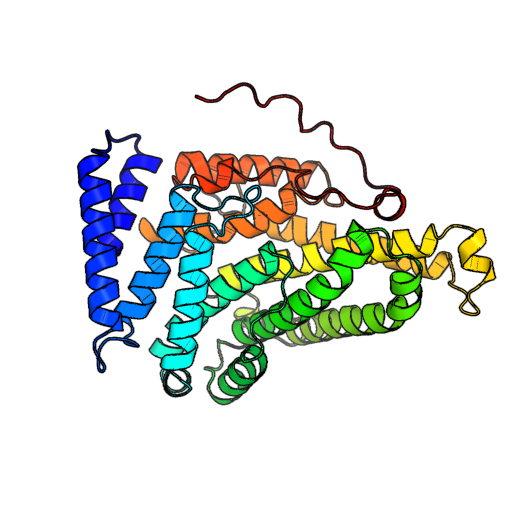 1 184 ? 14.913 -7.564 -1.645 1.00 98.19 184 GLN A O 1
ATOM 1461 N N . VAL A 1 185 ? 15.152 -6.548 -3.634 1.00 97.94 185 VAL A N 1
ATOM 1462 C CA . VAL A 1 185 ? 13.815 -6.915 -4.138 1.00 97.94 185 VAL A CA 1
ATOM 1463 C C . VAL A 1 185 ? 13.677 -8.434 -4.264 1.00 97.94 185 VAL A C 1
ATOM 1465 O O . VAL A 1 185 ? 12.661 -9.002 -3.862 1.00 97.94 185 VAL A O 1
ATOM 1468 N N . SER A 1 186 ? 14.702 -9.113 -4.784 1.00 96.75 186 SER A N 1
ATOM 1469 C CA . SER A 1 186 ? 14.686 -10.572 -4.950 1.00 96.75 186 SER A CA 1
ATOM 1470 C C . SER A 1 186 ? 14.682 -11.300 -3.606 1.00 96.75 186 SER A C 1
ATOM 1472 O O . SER A 1 186 ? 13.940 -12.267 -3.436 1.00 96.75 186 SER A O 1
ATOM 1474 N N . ALA A 1 187 ? 15.476 -10.829 -2.641 1.00 96.88 187 ALA A N 1
ATOM 1475 C CA . ALA A 1 187 ? 15.518 -11.375 -1.290 1.00 96.88 187 ALA A CA 1
ATOM 1476 C C . ALA A 1 187 ? 14.169 -11.208 -0.579 1.00 96.88 187 ALA A C 1
ATOM 1478 O O . ALA A 1 187 ? 13.681 -12.159 0.031 1.00 96.88 187 ALA A O 1
ATOM 1479 N N . LEU A 1 188 ? 13.542 -10.036 -0.719 1.00 96.31 188 LEU A N 1
ATOM 1480 C CA . LEU A 1 188 ? 12.224 -9.742 -0.162 1.00 96.31 188 LEU A CA 1
ATOM 1481 C C . LEU A 1 188 ? 11.137 -10.680 -0.711 1.00 96.31 188 LEU A C 1
ATOM 1483 O O . LEU A 1 188 ? 10.368 -11.259 0.057 1.00 96.31 188 LEU A O 1
ATOM 1487 N N . GLU A 1 189 ? 11.091 -10.873 -2.033 1.00 94.69 189 GLU A N 1
ATOM 1488 C CA . GLU A 1 189 ? 10.168 -11.826 -2.663 1.00 94.69 189 GLU A CA 1
ATOM 1489 C C . GLU A 1 189 ? 10.420 -13.258 -2.194 1.00 94.69 189 GLU A C 1
ATOM 1491 O O . GLU A 1 189 ? 9.486 -13.989 -1.866 1.00 94.69 189 GLU A O 1
ATOM 1496 N N . HIS A 1 190 ? 11.686 -13.665 -2.149 1.00 94.69 190 HIS A N 1
ATOM 1497 C CA . HIS A 1 190 ? 12.049 -15.027 -1.802 1.00 94.69 190 HIS A CA 1
ATOM 1498 C C . HIS A 1 190 ? 11.750 -15.358 -0.332 1.00 94.69 190 HIS A C 1
ATOM 1500 O O . HIS A 1 190 ? 11.301 -16.467 -0.055 1.00 94.69 190 HIS A O 1
ATOM 1506 N N . GLU A 1 191 ? 11.943 -14.415 0.599 1.00 93.44 191 GLU A N 1
ATOM 1507 C CA . GLU A 1 191 ? 11.551 -14.557 2.011 1.00 93.44 191 GLU A CA 1
ATOM 1508 C C . GLU A 1 191 ? 10.048 -14.859 2.130 1.00 93.44 191 GLU A C 1
ATOM 1510 O O . GLU A 1 191 ? 9.657 -15.839 2.766 1.00 93.44 191 GLU A O 1
ATOM 1515 N N . CYS A 1 192 ? 9.212 -14.067 1.451 1.00 93.06 192 CYS A N 1
ATOM 1516 C CA . CYS A 1 192 ? 7.759 -14.208 1.503 1.00 93.06 192 CYS A CA 1
ATOM 1517 C C . CYS A 1 192 ? 7.275 -15.515 0.851 1.00 93.06 192 CYS A C 1
ATOM 1519 O O . CYS A 1 192 ? 6.533 -16.279 1.467 1.00 93.06 192 CYS A O 1
ATOM 1521 N N . LEU A 1 193 ? 7.752 -15.826 -0.359 1.00 91.56 193 LEU A N 1
ATOM 1522 C CA . LEU A 1 193 ? 7.366 -17.047 -1.075 1.00 91.56 193 LEU A CA 1
ATOM 1523 C C . LEU A 1 193 ? 7.837 -18.319 -0.362 1.00 91.56 193 LEU A C 1
ATOM 1525 O O . LEU A 1 193 ? 7.128 -19.324 -0.367 1.00 91.56 193 LEU A O 1
ATOM 1529 N N . ARG A 1 194 ? 9.016 -18.286 0.272 1.00 93.38 194 ARG A N 1
ATOM 1530 C CA . ARG A 1 194 ? 9.516 -19.410 1.072 1.00 93.38 194 ARG A CA 1
ATOM 1531 C C . ARG A 1 194 ? 8.610 -19.679 2.267 1.00 93.38 194 ARG A C 1
ATOM 1533 O O . ARG A 1 194 ? 8.309 -20.839 2.524 1.00 93.38 194 ARG A O 1
ATOM 1540 N N . TRP A 1 195 ? 8.176 -18.631 2.967 1.00 90.94 195 TRP A N 1
ATOM 1541 C CA . TRP A 1 195 ? 7.229 -18.781 4.068 1.00 90.94 195 TRP A CA 1
ATOM 1542 C C . TRP A 1 195 ? 5.904 -19.366 3.571 1.00 90.94 195 TRP A C 1
ATOM 1544 O O . TRP A 1 195 ? 5.434 -2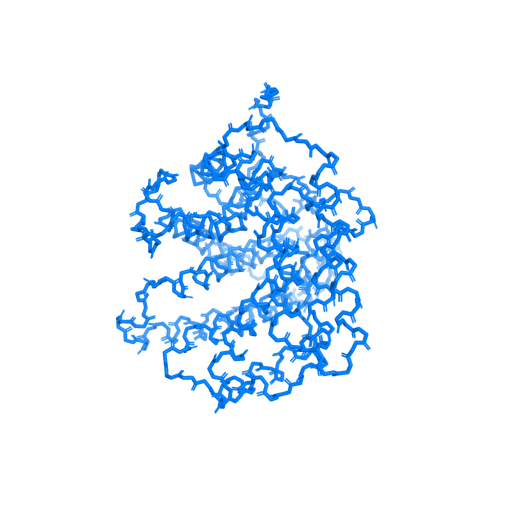0.357 4.118 1.00 90.94 195 TRP A O 1
ATOM 1554 N N . MET A 1 196 ? 5.354 -18.838 2.471 1.00 89.31 196 MET A N 1
ATOM 1555 C CA . MET A 1 196 ? 4.101 -19.342 1.894 1.00 89.31 196 MET A CA 1
ATOM 1556 C C . MET A 1 196 ? 4.185 -20.815 1.476 1.00 89.31 196 MET A C 1
ATOM 1558 O O . MET A 1 196 ? 3.219 -21.548 1.632 1.00 89.31 196 MET A O 1
ATOM 1562 N N . ALA A 1 197 ? 5.333 -21.270 0.970 1.00 90.19 197 ALA A N 1
ATOM 1563 C CA . ALA A 1 197 ? 5.548 -22.674 0.620 1.00 90.19 197 ALA A CA 1
ATOM 1564 C C . ALA A 1 197 ? 5.632 -23.616 1.837 1.00 90.19 197 ALA A C 1
ATOM 1566 O O . ALA A 1 197 ? 5.505 -24.828 1.672 1.00 90.19 197 ALA A O 1
ATOM 1567 N N . GLN A 1 198 ? 5.888 -23.081 3.033 1.00 89.06 198 GLN A N 1
ATOM 1568 C CA . GLN A 1 198 ? 6.015 -23.841 4.282 1.00 89.06 198 GLN A CA 1
ATOM 1569 C C . GLN A 1 198 ? 4.770 -23.739 5.170 1.00 89.06 198 GLN A C 1
ATOM 1571 O O . GLN A 1 198 ? 4.585 -24.590 6.038 1.00 89.06 198 GLN A O 1
ATOM 1576 N N . ALA A 1 199 ? 3.947 -22.709 4.965 1.00 85.56 199 ALA A N 1
ATOM 1577 C CA . ALA A 1 199 ? 2.732 -22.462 5.724 1.00 85.56 199 ALA A CA 1
ATOM 1578 C C . ALA A 1 199 ? 1.693 -23.571 5.509 1.00 85.56 199 ALA A C 1
ATOM 1580 O O . ALA A 1 199 ? 1.561 -24.129 4.413 1.00 85.56 199 ALA A O 1
ATOM 1581 N N . ALA A 1 200 ? 0.935 -23.880 6.560 1.00 82.06 200 ALA A N 1
ATOM 1582 C CA . ALA A 1 200 ? -0.159 -24.833 6.462 1.00 82.06 200 ALA A CA 1
ATOM 1583 C C . ALA A 1 200 ? -1.285 -24.271 5.565 1.00 82.06 200 ALA A C 1
ATOM 1585 O O . ALA A 1 200 ? -1.478 -23.051 5.507 1.00 82.06 200 ALA A O 1
ATOM 1586 N N . PRO A 1 201 ? -2.068 -25.119 4.869 1.00 80.00 201 PRO A N 1
ATOM 1587 C CA . PRO A 1 201 ? -3.176 -24.655 4.030 1.00 80.00 201 PRO A CA 1
ATOM 1588 C C . PRO A 1 201 ? -4.168 -23.746 4.769 1.00 80.00 201 PRO A C 1
ATOM 1590 O O . PRO A 1 201 ? -4.703 -22.810 4.178 1.00 80.00 201 PRO A O 1
ATOM 1593 N N . GLU A 1 202 ? -4.387 -23.987 6.062 1.00 75.88 202 GLU A N 1
ATOM 1594 C CA . GLU A 1 202 ? -5.258 -23.178 6.914 1.00 75.88 202 GLU A CA 1
ATOM 1595 C C . GLU A 1 202 ? -4.708 -21.762 7.154 1.00 75.88 202 GLU A C 1
ATOM 1597 O O . GLU A 1 202 ? -5.488 -20.818 7.246 1.00 75.88 202 GLU A O 1
ATOM 1602 N N . GLU A 1 203 ? -3.383 -21.590 7.202 1.00 72.81 203 GLU A N 1
ATOM 1603 C CA . GLU A 1 203 ? -2.722 -20.282 7.358 1.00 72.81 203 GLU A CA 1
ATOM 1604 C C . GLU A 1 203 ? -2.733 -19.472 6.052 1.00 72.81 203 GLU A C 1
ATOM 1606 O O . GLU A 1 203 ? -2.684 -18.240 6.067 1.00 72.81 203 GLU A O 1
ATOM 1611 N N . LEU A 1 204 ? -2.808 -20.167 4.913 1.00 77.12 204 LEU A N 1
ATOM 1612 C CA . LEU A 1 204 ? -2.865 -19.566 3.581 1.00 77.12 204 LEU A CA 1
ATOM 1613 C C . LEU A 1 204 ? -4.287 -19.179 3.162 1.00 77.12 204 LEU A C 1
ATOM 1615 O O . LEU A 1 204 ? -4.454 -18.350 2.265 1.00 77.12 204 LEU A O 1
ATOM 1619 N N . ALA A 1 205 ? -5.314 -19.756 3.788 1.00 76.50 205 ALA A N 1
ATOM 1620 C CA . ALA A 1 205 ? -6.702 -19.441 3.487 1.00 76.50 205 ALA A CA 1
ATOM 1621 C C . ALA A 1 205 ? -7.055 -18.021 3.982 1.00 76.50 205 ALA A C 1
ATOM 1623 O O . ALA A 1 205 ? -6.959 -17.737 5.181 1.00 76.50 205 ALA A O 1
ATOM 1624 N N . PRO A 1 206 ? -7.494 -17.100 3.100 1.00 77.19 206 PRO A N 1
ATOM 1625 C CA . PRO A 1 206 ? -7.975 -15.798 3.539 1.00 77.19 206 PRO A CA 1
ATOM 1626 C C . PRO A 1 206 ? -9.160 -15.957 4.497 1.00 77.19 206 PRO A C 1
ATOM 1628 O O . PRO A 1 206 ? -10.132 -16.647 4.198 1.00 77.19 206 PRO A O 1
ATOM 1631 N N . SER A 1 207 ? -9.078 -15.291 5.644 1.00 76.94 207 SER A N 1
ATOM 1632 C CA . SER A 1 207 ? -10.144 -15.189 6.638 1.00 76.94 207 SER A CA 1
ATOM 1633 C C . SER A 1 207 ? -10.633 -13.746 6.733 1.00 76.94 207 SER A C 1
ATOM 1635 O O . SER A 1 207 ? -9.995 -12.828 6.211 1.00 76.94 207 SER A O 1
ATOM 1637 N N . SER A 1 208 ? -11.712 -13.512 7.481 1.00 70.00 208 SER A N 1
ATOM 1638 C CA . SER A 1 208 ? -12.200 -12.158 7.775 1.00 70.00 208 SER A CA 1
ATOM 1639 C C . SER A 1 208 ? -11.123 -11.236 8.366 1.00 70.00 208 SER A C 1
ATOM 1641 O O . SER A 1 208 ? -11.164 -10.030 8.141 1.00 70.00 208 SER A O 1
ATOM 1643 N N . HIS A 1 209 ? -10.147 -11.789 9.096 1.00 70.94 209 HIS A N 1
ATOM 1644 C CA . HIS A 1 209 ? -9.080 -11.027 9.750 1.00 70.94 209 HIS A CA 1
ATOM 1645 C C . HIS A 1 209 ? -7.825 -10.885 8.876 1.00 70.94 209 HIS A C 1
ATOM 1647 O O . HIS A 1 209 ? -7.120 -9.884 8.975 1.00 70.94 209 HIS A O 1
ATOM 1653 N N . THR A 1 210 ? -7.552 -11.849 7.988 1.00 82.81 210 THR A N 1
ATOM 1654 C CA . THR A 1 210 ? -6.328 -11.875 7.163 1.00 82.81 210 THR A CA 1
ATOM 1655 C C . THR A 1 210 ? -6.530 -11.347 5.743 1.00 82.81 210 THR A C 1
ATOM 1657 O O . THR A 1 210 ? -5.562 -10.979 5.077 1.00 82.81 210 THR A O 1
ATOM 1660 N N . HIS A 1 211 ? -7.774 -11.250 5.268 1.00 83.06 211 HIS A N 1
ATOM 1661 C CA . HIS A 1 211 ? -8.093 -10.811 3.908 1.00 83.06 211 HIS A CA 1
ATOM 1662 C C . HIS A 1 211 ? -7.539 -9.415 3.579 1.00 83.06 211 HIS A C 1
ATOM 1664 O O . HIS A 1 211 ? -7.004 -9.194 2.491 1.00 83.06 211 HIS A O 1
ATOM 1670 N N . PHE A 1 212 ? -7.585 -8.479 4.532 1.00 85.06 212 PHE A N 1
ATOM 1671 C CA . PHE A 1 212 ? -7.002 -7.154 4.322 1.00 85.06 212 PHE A CA 1
ATOM 1672 C C . PHE A 1 212 ? -5.482 -7.209 4.116 1.00 85.06 212 PHE A C 1
ATOM 1674 O O . PHE A 1 212 ? -4.971 -6.535 3.224 1.00 85.06 212 PHE A O 1
ATOM 1681 N N . PHE A 1 213 ? -4.776 -8.063 4.866 1.00 90.44 213 PHE A N 1
ATOM 1682 C CA . PHE A 1 213 ? -3.329 -8.268 4.729 1.00 90.44 213 PHE A CA 1
ATOM 1683 C C . PHE A 1 213 ? -2.961 -8.806 3.342 1.00 90.44 213 PHE A C 1
ATOM 1685 O O . PHE A 1 213 ? -2.030 -8.311 2.711 1.00 90.44 213 PHE A O 1
ATOM 1692 N N . TRP A 1 214 ? -3.746 -9.749 2.813 1.00 90.88 214 TRP A N 1
ATOM 1693 C CA . TRP A 1 214 ? -3.579 -10.239 1.440 1.00 90.88 214 TRP A CA 1
ATOM 1694 C C . TRP A 1 214 ? -3.681 -9.123 0.402 1.00 90.88 214 TRP A C 1
ATOM 1696 O O . TRP A 1 214 ? -2.845 -9.005 -0.493 1.00 90.88 214 TRP A O 1
ATOM 1706 N N . ASN A 1 215 ? -4.694 -8.279 0.541 1.00 90.50 215 ASN A N 1
ATOM 1707 C CA . ASN A 1 215 ? -4.952 -7.176 -0.371 1.00 90.50 215 ASN A CA 1
ATOM 1708 C C . ASN A 1 215 ? -3.829 -6.127 -0.362 1.00 90.50 215 ASN A C 1
ATOM 1710 O O . ASN A 1 215 ? -3.376 -5.682 -1.424 1.00 90.50 215 ASN A O 1
ATOM 1714 N N . ILE A 1 216 ? -3.338 -5.746 0.819 1.00 92.25 216 ILE A N 1
ATOM 1715 C CA . ILE A 1 216 ? -2.262 -4.757 0.910 1.00 92.25 216 ILE A CA 1
ATOM 1716 C C . ILE A 1 216 ? -0.909 -5.334 0.468 1.00 92.25 216 ILE A C 1
ATOM 1718 O O . ILE A 1 216 ? -0.155 -4.640 -0.214 1.00 92.25 216 ILE A O 1
ATOM 1722 N N . TRP A 1 217 ? -0.636 -6.616 0.737 1.00 95.31 217 TRP A N 1
ATOM 1723 C CA . TRP A 1 217 ? 0.552 -7.305 0.228 1.00 95.31 217 TRP A CA 1
ATOM 1724 C C . TRP A 1 217 ? 0.587 -7.307 -1.303 1.00 95.31 217 TRP A C 1
ATOM 1726 O O . TRP A 1 217 ? 1.580 -6.876 -1.891 1.00 95.31 217 TRP A O 1
ATOM 1736 N N . ARG A 1 218 ? -0.521 -7.680 -1.964 1.00 95.19 218 ARG A N 1
ATOM 1737 C CA . ARG A 1 218 ? -0.642 -7.622 -3.434 1.00 95.19 218 ARG A CA 1
ATOM 1738 C C . ARG A 1 218 ? -0.412 -6.213 -3.969 1.00 95.19 218 ARG A C 1
ATOM 1740 O O . ARG A 1 218 ? 0.261 -6.053 -4.983 1.00 95.19 218 ARG A O 1
ATOM 1747 N N . SER A 1 219 ? -0.923 -5.198 -3.271 1.00 95.50 219 SER A N 1
ATOM 1748 C CA . SER A 1 219 ? -0.734 -3.788 -3.639 1.00 95.50 219 SER A CA 1
ATOM 1749 C C . SER A 1 219 ? 0.739 -3.382 -3.591 1.00 95.50 219 SER A C 1
ATOM 1751 O O . SER A 1 219 ? 1.256 -2.814 -4.554 1.00 95.50 219 SER A O 1
ATOM 1753 N N . ALA A 1 220 ? 1.425 -3.701 -2.489 1.00 97.25 220 ALA A N 1
ATOM 1754 C CA . ALA A 1 220 ? 2.841 -3.397 -2.307 1.00 97.25 220 ALA A CA 1
ATOM 1755 C C . ALA A 1 220 ? 3.701 -4.123 -3.345 1.00 97.25 220 ALA A C 1
ATOM 1757 O O . ALA A 1 220 ? 4.543 -3.505 -3.996 1.00 97.25 220 ALA A O 1
ATOM 1758 N N . ARG A 1 221 ? 3.421 -5.411 -3.557 1.00 97.19 221 ARG A N 1
ATOM 1759 C CA . ARG A 1 221 ? 4.095 -6.262 -4.536 1.00 97.19 221 ARG A CA 1
ATOM 1760 C C . ARG A 1 221 ? 3.925 -5.735 -5.959 1.00 97.19 221 ARG A C 1
ATOM 1762 O O . ARG A 1 221 ? 4.910 -5.506 -6.655 1.00 97.19 221 ARG A O 1
ATOM 1769 N N . LEU A 1 222 ? 2.691 -5.456 -6.376 1.00 97.19 222 LEU A N 1
ATOM 1770 C CA . LEU A 1 222 ? 2.389 -4.878 -7.687 1.00 97.19 222 LEU A CA 1
ATOM 1771 C C . LEU A 1 222 ? 3.142 -3.560 -7.899 1.00 97.19 222 LEU A C 1
ATOM 1773 O O . LEU A 1 222 ? 3.794 -3.375 -8.928 1.00 97.19 222 LEU A O 1
ATOM 1777 N N . LYS A 1 223 ? 3.087 -2.654 -6.919 1.00 97.00 223 LYS A N 1
ATOM 1778 C CA . LYS A 1 223 ? 3.717 -1.337 -7.019 1.00 97.00 223 LYS A CA 1
ATOM 1779 C C . LYS A 1 223 ? 5.242 -1.421 -7.090 1.00 97.00 223 LYS A C 1
ATOM 1781 O O . LYS A 1 223 ? 5.837 -0.779 -7.956 1.00 97.00 223 LYS A O 1
ATOM 1786 N N . LEU A 1 224 ? 5.860 -2.225 -6.223 1.00 98.31 224 LEU A N 1
ATOM 1787 C CA . LEU A 1 224 ? 7.308 -2.422 -6.183 1.00 98.31 224 LEU A CA 1
ATOM 1788 C C . LEU A 1 224 ? 7.829 -2.972 -7.514 1.00 98.31 224 LEU A C 1
ATOM 1790 O O . LEU A 1 224 ? 8.740 -2.392 -8.099 1.00 98.31 224 LEU A O 1
ATOM 1794 N N . HIS A 1 225 ? 7.219 -4.040 -8.037 1.00 98.25 225 HIS A N 1
ATOM 1795 C CA . HIS A 1 225 ? 7.666 -4.655 -9.293 1.00 98.25 225 HIS A CA 1
ATOM 1796 C C . HIS A 1 225 ? 7.380 -3.788 -10.518 1.00 98.25 225 HIS A C 1
ATOM 1798 O O . HIS A 1 225 ? 8.169 -3.802 -11.460 1.00 98.25 225 HIS A O 1
ATOM 1804 N N . ASN A 1 226 ? 6.320 -2.975 -10.505 1.00 97.44 226 ASN A N 1
ATOM 1805 C CA . ASN A 1 226 ? 6.107 -1.970 -11.546 1.00 97.44 226 ASN A CA 1
ATOM 1806 C C . ASN A 1 226 ? 7.215 -0.900 -11.551 1.00 97.44 226 ASN A C 1
ATOM 1808 O O . ASN A 1 226 ? 7.737 -0.559 -12.610 1.00 97.44 226 ASN A O 1
ATOM 1812 N N . LEU A 1 227 ? 7.598 -0.382 -10.379 1.00 97.81 227 LEU A N 1
ATOM 1813 C CA . LEU A 1 227 ? 8.700 0.581 -10.274 1.00 97.81 227 LEU A CA 1
ATOM 1814 C C . LEU A 1 227 ? 10.039 -0.054 -10.661 1.00 97.81 227 LEU A C 1
ATOM 1816 O O . LEU A 1 227 ? 10.829 0.573 -11.360 1.00 97.81 227 LEU A O 1
ATOM 1820 N N . PHE A 1 228 ? 10.268 -1.312 -10.286 1.00 98.06 228 PHE A N 1
ATOM 1821 C CA . PHE A 1 228 ? 11.489 -2.025 -10.649 1.00 98.06 228 PHE A CA 1
ATOM 1822 C C . PHE A 1 228 ? 11.585 -2.314 -12.157 1.00 98.06 228 PHE A C 1
ATOM 1824 O O . PHE A 1 228 ? 12.659 -2.192 -12.743 1.00 98.06 228 PHE A O 1
ATOM 1831 N N . PHE A 1 229 ? 10.462 -2.624 -12.816 1.00 98.06 229 PHE A N 1
ATOM 1832 C CA . PHE A 1 229 ? 10.392 -2.692 -14.279 1.00 98.06 229 PHE A CA 1
ATOM 1833 C C . PHE A 1 229 ? 10.832 -1.366 -14.920 1.00 98.06 229 PHE A C 1
ATOM 1835 O O . PHE A 1 229 ? 11.664 -1.361 -15.827 1.00 98.06 229 PHE A O 1
ATOM 1842 N N . MET A 1 230 ? 10.319 -0.240 -14.416 1.00 97.69 230 MET A N 1
ATOM 1843 C CA . MET A 1 230 ? 10.667 1.095 -14.915 1.00 97.69 230 MET A CA 1
ATOM 1844 C C . MET A 1 230 ? 12.134 1.464 -14.641 1.00 97.69 230 MET A C 1
ATOM 1846 O O . MET A 1 230 ? 12.781 2.073 -15.490 1.00 97.69 230 MET A O 1
ATOM 1850 N N . LEU A 1 231 ? 12.692 1.031 -13.507 1.00 98.06 231 LEU A N 1
ATOM 1851 C CA . LEU A 1 231 ? 14.119 1.168 -13.205 1.00 98.06 231 LEU A CA 1
ATOM 1852 C C . LEU A 1 231 ? 14.983 0.381 -14.202 1.00 98.06 231 LEU A C 1
ATOM 1854 O O . LEU A 1 231 ? 15.956 0.914 -14.730 1.00 98.06 231 LEU A O 1
ATOM 1858 N N . ALA A 1 232 ? 14.612 -0.866 -14.505 1.00 97.31 232 ALA A N 1
ATOM 1859 C CA . ALA A 1 232 ? 15.316 -1.682 -15.494 1.00 97.31 232 ALA A CA 1
ATOM 1860 C C . ALA A 1 232 ? 15.253 -1.068 -16.903 1.00 97.31 232 ALA A C 1
ATOM 1862 O O . ALA A 1 232 ? 16.248 -1.088 -17.624 1.00 97.31 232 ALA A O 1
ATOM 1863 N N . ASN A 1 233 ? 14.115 -0.475 -17.274 1.00 96.56 233 ASN A N 1
ATOM 1864 C CA . ASN A 1 233 ? 13.979 0.307 -18.502 1.00 96.56 233 ASN A CA 1
ATOM 1865 C C . ASN A 1 233 ? 14.943 1.501 -18.540 1.00 96.56 233 ASN A C 1
ATOM 1867 O O . ASN A 1 233 ? 15.613 1.707 -19.547 1.00 96.56 233 ASN A O 1
ATOM 1871 N N . LEU A 1 234 ? 15.059 2.254 -17.444 1.00 95.75 234 LEU A N 1
ATOM 1872 C CA . LEU A 1 234 ? 15.951 3.412 -17.364 1.00 95.75 234 LEU A CA 1
ATOM 1873 C C . LEU A 1 234 ? 17.430 3.015 -17.544 1.00 95.75 234 LEU A C 1
ATOM 1875 O O . LEU A 1 234 ? 18.176 3.675 -18.268 1.00 95.75 234 LEU A O 1
ATOM 1879 N N . VAL A 1 235 ? 17.845 1.892 -16.948 1.00 95.25 235 VAL A N 1
ATOM 1880 C CA . VAL A 1 235 ? 19.196 1.331 -17.131 1.00 95.25 235 VAL A CA 1
ATOM 1881 C C . VAL A 1 235 ? 19.414 0.849 -18.568 1.00 95.25 235 VAL A C 1
ATOM 1883 O O . VAL A 1 235 ? 20.459 1.123 -19.156 1.00 95.25 235 VAL A O 1
ATOM 1886 N N . LEU A 1 236 ? 18.430 0.164 -19.157 1.00 94.12 236 LEU A N 1
ATOM 1887 C CA . LEU A 1 236 ? 18.514 -0.350 -20.526 1.00 94.12 236 LEU A CA 1
ATOM 1888 C C . LEU A 1 236 ? 18.588 0.773 -21.571 1.00 94.12 236 LEU A C 1
ATOM 1890 O O . LEU A 1 236 ? 19.330 0.669 -22.545 1.00 94.12 236 LEU A O 1
ATOM 1894 N N . HIS A 1 237 ? 17.827 1.845 -21.363 1.00 92.56 237 HIS A N 1
ATOM 1895 C CA . HIS A 1 237 ? 17.714 2.979 -22.277 1.00 92.56 237 HIS A CA 1
ATOM 1896 C C . HIS A 1 237 ? 18.586 4.168 -21.851 1.00 92.56 237 HIS A C 1
ATOM 1898 O O . HIS A 1 237 ? 18.279 5.311 -22.180 1.00 92.56 237 HIS A O 1
ATOM 1904 N N . THR A 1 238 ? 19.686 3.911 -21.132 1.00 91.12 238 THR A N 1
ATOM 1905 C CA . THR A 1 238 ? 20.649 4.960 -20.774 1.00 91.12 238 THR A CA 1
ATOM 1906 C C . THR A 1 238 ? 21.241 5.605 -22.043 1.00 91.12 238 THR A C 1
ATOM 1908 O O . THR A 1 238 ? 21.720 4.882 -22.921 1.00 91.12 238 THR A O 1
ATOM 1911 N N . PRO A 1 239 ? 21.272 6.947 -22.146 1.00 88.00 239 PRO A N 1
ATOM 1912 C CA . PRO A 1 239 ? 21.913 7.659 -23.251 1.00 88.00 239 PRO A CA 1
ATOM 1913 C C . PRO A 1 239 ? 23.401 7.303 -23.447 1.00 88.00 239 PRO A C 1
ATOM 1915 O O . PRO A 1 239 ? 24.153 7.106 -22.490 1.00 88.00 239 PRO A O 1
ATOM 1918 N N . THR A 1 240 ? 23.853 7.227 -24.704 1.00 83.62 240 THR A N 1
ATOM 1919 C CA . THR A 1 240 ? 25.207 6.760 -25.079 1.00 83.62 240 THR A CA 1
ATOM 1920 C C . THR A 1 240 ? 26.345 7.625 -24.522 1.00 83.62 240 THR A C 1
ATOM 1922 O O . THR A 1 240 ? 27.422 7.114 -24.197 1.00 83.62 240 THR A O 1
ATOM 1925 N N . ASP A 1 241 ? 26.112 8.927 -24.375 1.00 82.19 241 ASP A N 1
ATOM 1926 C CA . ASP A 1 241 ? 27.044 9.888 -23.776 1.00 82.19 241 ASP A CA 1
ATOM 1927 C C . ASP A 1 241 ? 27.323 9.585 -22.297 1.00 82.19 241 ASP A C 1
ATOM 1929 O O . ASP A 1 241 ? 28.459 9.736 -21.844 1.00 82.19 241 ASP A O 1
ATOM 1933 N N . ARG A 1 242 ? 26.322 9.073 -21.571 1.00 78.19 242 ARG A N 1
ATOM 1934 C CA . ARG A 1 242 ? 26.451 8.651 -20.167 1.00 78.19 242 ARG A CA 1
ATOM 1935 C C . ARG A 1 242 ? 27.067 7.265 -20.016 1.00 78.19 242 ARG A C 1
ATOM 1937 O O . ARG A 1 242 ? 27.855 7.038 -19.102 1.00 78.19 242 ARG A O 1
ATOM 1944 N N . ILE A 1 243 ? 26.778 6.347 -20.943 1.00 75.25 243 ILE A N 1
ATOM 1945 C CA . ILE A 1 243 ? 27.377 4.998 -20.950 1.00 75.25 243 ILE A CA 1
ATOM 1946 C C . ILE A 1 243 ? 28.907 5.080 -21.017 1.00 75.25 243 ILE A C 1
ATOM 1948 O O . ILE A 1 243 ? 29.594 4.360 -20.296 1.00 75.25 243 ILE A O 1
ATOM 1952 N N . SER A 1 244 ? 29.436 5.996 -21.832 1.00 63.09 244 SER A N 1
ATOM 1953 C CA . SER A 1 244 ? 30.880 6.172 -22.049 1.00 63.09 244 SER A CA 1
ATOM 1954 C C . SER A 1 244 ? 31.656 6.591 -20.788 1.00 63.09 244 SER A C 1
ATOM 1956 O O . SER A 1 244 ? 32.881 6.502 -20.771 1.00 63.09 244 SER A O 1
ATOM 1958 N N . GLN A 1 245 ? 30.960 7.042 -19.739 1.00 65.25 245 GLN A N 1
ATOM 1959 C CA . GLN A 1 245 ? 31.548 7.477 -18.469 1.00 65.25 245 GLN A CA 1
ATOM 1960 C C . GLN A 1 245 ? 31.479 6.398 -17.375 1.00 65.25 245 GLN A C 1
ATOM 1962 O O . GLN A 1 245 ? 32.115 6.553 -16.335 1.00 65.25 245 GLN A O 1
ATOM 1967 N N . SER A 1 246 ? 30.744 5.299 -17.596 1.00 66.50 246 SER A N 1
ATOM 1968 C CA . SER A 1 246 ? 30.587 4.220 -16.614 1.00 66.50 246 SER A CA 1
ATOM 1969 C C . SER A 1 246 ? 31.411 2.987 -16.994 1.00 66.50 246 SER A C 1
ATOM 1971 O O . SER A 1 246 ? 31.370 2.538 -18.137 1.00 66.50 246 SER A O 1
ATOM 1973 N N . THR A 1 247 ? 32.107 2.393 -16.027 1.00 66.94 247 THR A N 1
ATOM 1974 C CA . THR A 1 247 ? 32.835 1.120 -16.188 1.00 66.94 247 THR A CA 1
ATOM 1975 C C . THR A 1 247 ? 31.937 -0.115 -16.085 1.00 66.94 247 THR A C 1
ATOM 1977 O O . THR A 1 247 ? 32.364 -1.211 -16.445 1.00 66.94 247 THR A O 1
ATOM 1980 N N . GLU A 1 248 ? 30.707 0.039 -15.594 1.00 77.50 248 GLU A N 1
ATOM 1981 C CA . GLU A 1 248 ? 29.773 -1.062 -15.364 1.00 77.50 248 GLU A CA 1
ATOM 1982 C C . GLU A 1 248 ? 28.985 -1.401 -16.636 1.00 77.50 248 GLU A C 1
ATOM 1984 O O . GLU A 1 248 ? 28.295 -0.561 -17.222 1.00 77.50 248 GLU A O 1
ATOM 1989 N N . ILE A 1 249 ? 29.105 -2.653 -17.078 1.00 79.88 249 ILE A N 1
ATOM 1990 C CA . ILE A 1 249 ? 28.457 -3.160 -18.288 1.00 79.88 249 ILE A CA 1
ATOM 1991 C C . ILE A 1 249 ? 27.229 -3.961 -17.872 1.00 79.88 249 ILE A C 1
ATOM 1993 O O . ILE A 1 249 ? 27.342 -4.970 -17.180 1.00 79.88 249 ILE A O 1
ATOM 1997 N N . PHE A 1 250 ? 26.061 -3.532 -18.344 1.00 87.56 250 PHE A N 1
ATOM 1998 C CA . PHE A 1 250 ? 24.811 -4.252 -18.138 1.00 87.56 250 PHE A CA 1
ATOM 1999 C C . PHE A 1 250 ? 24.530 -5.180 -19.316 1.00 87.56 250 PHE A C 1
ATOM 2001 O O . PHE A 1 250 ? 24.564 -4.761 -20.474 1.00 87.56 250 PHE A O 1
ATOM 2008 N N . ASP A 1 251 ? 24.203 -6.433 -19.015 1.00 89.88 251 ASP A N 1
ATOM 2009 C CA . ASP A 1 251 ? 23.735 -7.383 -20.016 1.00 89.88 251 ASP A CA 1
ATOM 2010 C C . ASP A 1 251 ? 22.257 -7.116 -20.339 1.00 89.88 251 ASP A C 1
ATOM 2012 O O . ASP A 1 251 ? 21.365 -7.302 -19.503 1.00 89.88 251 ASP A O 1
ATOM 2016 N N . SER A 1 252 ? 21.995 -6.690 -21.577 1.00 90.44 252 SER A N 1
ATOM 2017 C CA . SER A 1 252 ? 20.645 -6.425 -22.076 1.00 90.44 252 SER A CA 1
ATOM 2018 C C . SER A 1 252 ? 19.724 -7.644 -21.954 1.00 90.44 252 SER A C 1
ATOM 2020 O O . SER A 1 252 ? 18.546 -7.472 -21.640 1.00 90.44 252 SER A O 1
ATOM 2022 N N . PHE A 1 253 ? 20.240 -8.866 -22.121 1.00 93.38 253 PHE A N 1
ATOM 2023 C CA . PHE A 1 253 ? 19.447 -10.085 -21.974 1.00 93.38 253 PHE A CA 1
ATOM 2024 C C . PHE A 1 253 ? 18.974 -10.277 -20.526 1.00 93.38 253 PHE A C 1
ATOM 2026 O O . PHE A 1 253 ? 17.808 -10.597 -20.288 1.00 93.38 253 PHE A O 1
ATOM 2033 N N . ILE A 1 254 ? 19.849 -10.023 -19.548 1.00 92.94 254 ILE A N 1
ATOM 2034 C CA . ILE A 1 254 ? 19.515 -10.125 -18.118 1.00 92.94 254 ILE A CA 1
ATOM 2035 C C . ILE A 1 254 ? 18.507 -9.043 -17.710 1.00 92.94 254 ILE A C 1
ATOM 2037 O O . ILE A 1 254 ? 17.571 -9.323 -16.949 1.00 92.94 254 ILE A O 1
ATOM 2041 N N . LEU A 1 255 ? 18.666 -7.820 -18.224 1.00 94.38 255 LEU A N 1
ATOM 2042 C CA . LEU A 1 255 ? 17.718 -6.727 -17.993 1.00 94.38 255 LEU A CA 1
ATOM 2043 C C . LEU A 1 255 ? 16.331 -7.067 -18.550 1.00 94.38 255 LEU A C 1
ATOM 2045 O O . LEU A 1 255 ? 15.338 -6.923 -17.837 1.00 94.38 255 LEU A O 1
ATOM 2049 N N . GLU A 1 256 ? 16.250 -7.585 -19.778 1.00 95.31 256 GLU A N 1
ATOM 2050 C CA . GLU A 1 256 ? 14.977 -7.993 -20.385 1.00 95.31 256 GLU A CA 1
ATOM 2051 C C . GLU A 1 256 ? 14.329 -9.180 -19.663 1.00 95.31 256 GLU A C 1
ATOM 2053 O O . GLU A 1 256 ? 13.123 -9.172 -19.406 1.00 95.31 256 GLU A O 1
ATOM 2058 N N . ALA A 1 257 ? 15.115 -10.171 -19.234 1.00 95.56 257 ALA A N 1
ATOM 2059 C CA . ALA A 1 257 ? 14.606 -11.267 -18.411 1.00 95.56 257 ALA A CA 1
ATOM 2060 C C . ALA A 1 257 ? 14.033 -10.754 -17.075 1.00 95.56 257 ALA A C 1
ATOM 2062 O O . ALA A 1 257 ? 12.977 -11.205 -16.616 1.00 95.56 257 ALA A O 1
ATOM 2063 N N . THR A 1 258 ? 14.695 -9.771 -16.459 1.00 95.62 258 THR A N 1
ATOM 2064 C CA . THR A 1 258 ? 14.222 -9.138 -15.222 1.00 95.62 258 THR A CA 1
ATOM 2065 C C . THR A 1 258 ? 12.935 -8.354 -15.451 1.00 95.62 258 THR A C 1
ATOM 2067 O O . THR A 1 258 ? 11.984 -8.534 -14.689 1.00 95.62 258 THR A O 1
ATOM 2070 N N . LYS A 1 259 ? 12.849 -7.579 -16.537 1.00 97.00 259 LYS A N 1
ATOM 2071 C CA . LYS A 1 259 ? 11.617 -6.899 -16.960 1.00 97.00 259 LYS A CA 1
ATOM 2072 C C . LYS A 1 259 ? 10.463 -7.884 -17.149 1.00 97.00 259 LYS A C 1
ATOM 2074 O O . LYS A 1 259 ? 9.386 -7.667 -16.595 1.00 97.00 259 LYS A O 1
ATOM 2079 N N . GLY A 1 260 ? 10.691 -8.990 -17.860 1.00 97.00 260 GLY A N 1
ATOM 2080 C CA . GLY A 1 260 ? 9.685 -10.033 -18.081 1.00 97.00 260 GLY A CA 1
ATOM 2081 C C . GLY A 1 260 ? 9.154 -10.630 -16.775 1.00 97.00 260 GLY A C 1
ATOM 2082 O O . GLY A 1 260 ? 7.944 -10.774 -16.597 1.00 97.00 260 GLY A O 1
ATOM 2083 N N . ARG A 1 261 ? 10.044 -10.899 -15.814 1.00 97.00 261 ARG A N 1
ATOM 2084 C CA . ARG A 1 261 ? 9.671 -11.372 -14.473 1.00 97.00 261 ARG A CA 1
ATOM 2085 C C . ARG A 1 261 ? 8.856 -10.339 -13.691 1.00 97.00 261 ARG A C 1
ATOM 2087 O O . ARG A 1 261 ? 7.839 -10.708 -13.109 1.00 97.00 261 ARG A O 1
ATOM 2094 N N . CYS A 1 262 ? 9.252 -9.065 -13.696 1.00 97.94 262 CYS A N 1
ATOM 2095 C CA . CYS A 1 262 ? 8.484 -8.002 -13.042 1.00 97.94 262 CYS A CA 1
ATOM 2096 C C . CYS A 1 262 ? 7.071 -7.883 -13.632 1.00 97.94 262 CYS A C 1
ATOM 2098 O O . CYS A 1 262 ? 6.103 -7.835 -12.877 1.00 97.94 262 CYS A O 1
ATOM 2100 N N . LEU A 1 263 ? 6.931 -7.919 -14.963 1.00 97.06 263 LEU A N 1
ATOM 2101 C CA . LEU A 1 263 ? 5.622 -7.898 -15.626 1.00 97.06 263 LEU A CA 1
ATOM 2102 C C . LEU A 1 263 ? 4.759 -9.111 -15.257 1.00 97.06 263 LEU A C 1
ATOM 2104 O O . LEU A 1 263 ? 3.567 -8.954 -14.999 1.00 97.06 263 LEU A O 1
ATOM 2108 N N . ALA A 1 264 ? 5.347 -10.308 -15.178 1.00 97.44 264 ALA A N 1
ATOM 2109 C CA . ALA A 1 264 ? 4.631 -11.509 -14.753 1.00 97.44 264 ALA A CA 1
ATOM 2110 C C . ALA A 1 264 ? 4.123 -11.397 -13.304 1.00 97.44 264 ALA A C 1
ATOM 2112 O O . ALA A 1 264 ? 2.978 -11.758 -13.022 1.00 97.44 264 ALA A O 1
ATOM 2113 N N . ILE A 1 265 ? 4.935 -10.847 -12.393 1.00 97.44 265 ILE A N 1
ATOM 2114 C CA . ILE A 1 265 ? 4.534 -10.611 -10.998 1.00 97.44 265 ILE A CA 1
ATOM 2115 C C . ILE A 1 265 ? 3.422 -9.560 -10.920 1.00 97.44 265 ILE A C 1
ATOM 2117 O O . ILE A 1 265 ? 2.429 -9.785 -10.232 1.00 97.44 265 ILE A O 1
ATOM 2121 N N . VAL A 1 266 ? 3.542 -8.451 -11.657 1.00 97.81 266 VAL A N 1
ATOM 2122 C CA . VAL A 1 266 ? 2.508 -7.404 -11.735 1.00 97.81 266 VAL A CA 1
ATOM 2123 C C . VAL A 1 266 ? 1.185 -7.971 -12.253 1.00 97.81 266 VAL A C 1
ATOM 2125 O O . VAL A 1 266 ? 0.136 -7.718 -11.661 1.00 97.81 266 VAL A O 1
ATOM 2128 N N . ALA A 1 267 ? 1.219 -8.766 -13.326 1.00 96.62 267 ALA A N 1
ATOM 2129 C CA . ALA A 1 267 ? 0.028 -9.399 -13.883 1.00 96.62 267 ALA A CA 1
ATOM 2130 C C . ALA A 1 267 ? -0.609 -10.386 -12.892 1.00 96.62 267 ALA A C 1
ATOM 2132 O O . ALA A 1 267 ? -1.824 -10.364 -12.713 1.00 96.62 267 ALA A O 1
ATOM 2133 N N . THR A 1 268 ? 0.207 -11.192 -12.206 1.00 97.31 268 THR A N 1
ATOM 2134 C CA . THR A 1 268 ? -0.260 -12.159 -11.199 1.00 97.31 268 THR A CA 1
ATOM 2135 C C . THR A 1 268 ? -0.890 -11.453 -10.000 1.00 97.31 268 THR A C 1
ATOM 2137 O O . THR A 1 268 ? -2.032 -11.737 -9.659 1.00 97.31 268 THR A O 1
ATOM 2140 N N . ALA A 1 269 ? -0.208 -10.467 -9.408 1.00 96.94 269 ALA A N 1
ATOM 2141 C CA . ALA A 1 269 ? -0.744 -9.692 -8.289 1.00 96.94 269 ALA A CA 1
ATOM 2142 C C . ALA A 1 269 ? -2.030 -8.937 -8.678 1.00 96.94 269 ALA A C 1
ATOM 2144 O O . ALA A 1 269 ? -2.965 -8.840 -7.880 1.00 96.94 269 ALA A O 1
ATOM 2145 N N . GLY A 1 270 ? -2.102 -8.435 -9.917 1.00 96.94 270 GLY A N 1
ATOM 2146 C CA . GLY A 1 270 ? -3.309 -7.828 -10.468 1.00 96.94 270 GLY A CA 1
ATOM 2147 C C . GLY A 1 270 ? -4.461 -8.824 -10.581 1.00 96.94 270 GLY A C 1
ATOM 2148 O O . GLY A 1 270 ? -5.562 -8.522 -10.131 1.00 96.94 270 GLY A O 1
ATOM 2149 N N . GLN A 1 271 ? -4.208 -10.016 -11.126 1.00 96.38 271 GLN A N 1
ATOM 2150 C CA . GLN A 1 271 ? -5.206 -11.078 -11.262 1.00 96.38 271 GLN A CA 1
ATOM 2151 C C . GLN A 1 271 ? -5.726 -11.528 -9.893 1.00 96.38 271 GLN A C 1
ATOM 2153 O O . GLN A 1 271 ? -6.930 -11.515 -9.670 1.00 96.38 271 GLN A O 1
ATOM 2158 N N . GLU A 1 272 ? -4.835 -11.807 -8.941 1.00 94.56 272 GLU A N 1
ATOM 2159 C CA . GLU A 1 272 ? -5.216 -12.192 -7.578 1.00 94.56 272 GLU A CA 1
ATOM 2160 C C . GLU A 1 272 ? -6.015 -11.100 -6.850 1.00 94.56 272 GLU A C 1
ATOM 2162 O O . GLU A 1 272 ? -6.880 -11.403 -6.030 1.00 94.56 272 GLU A O 1
ATOM 2167 N N . THR A 1 273 ? -5.741 -9.824 -7.138 1.00 94.75 273 THR A N 1
ATOM 2168 C CA . THR A 1 273 ? -6.528 -8.702 -6.602 1.00 94.75 273 THR A CA 1
ATOM 2169 C C . THR A 1 273 ? -7.931 -8.668 -7.207 1.00 94.75 273 THR A C 1
ATOM 2171 O O . THR A 1 273 ? -8.892 -8.388 -6.501 1.00 94.75 273 THR A O 1
ATOM 2174 N N . ILE A 1 274 ? -8.078 -8.973 -8.500 1.00 94.88 274 ILE A N 1
ATOM 2175 C CA . ILE A 1 274 ? -9.399 -9.097 -9.130 1.00 94.88 274 ILE A CA 1
ATOM 2176 C C . ILE A 1 274 ? -10.154 -10.309 -8.573 1.00 94.88 274 ILE A C 1
ATOM 2178 O O . ILE A 1 274 ? -11.345 -10.214 -8.279 1.00 94.88 274 ILE A O 1
ATOM 2182 N N . ASP A 1 275 ? -9.468 -11.431 -8.380 1.00 91.81 275 ASP A N 1
ATOM 2183 C CA . ASP A 1 275 ? -10.077 -12.648 -7.846 1.00 91.81 275 ASP A CA 1
ATOM 2184 C C . ASP A 1 275 ? -10.493 -12.496 -6.373 1.00 91.81 275 ASP A C 1
ATOM 2186 O O . ASP A 1 275 ? -11.435 -13.161 -5.944 1.00 91.81 275 ASP A O 1
ATOM 2190 N N . SER A 1 276 ? -9.868 -11.580 -5.617 1.00 89.06 276 SER A N 1
ATOM 2191 C CA . SER A 1 276 ? -10.264 -11.256 -4.238 1.00 89.06 276 SER A CA 1
ATOM 2192 C C . SER A 1 276 ? -11.474 -10.324 -4.131 1.00 89.06 276 SER A C 1
ATOM 2194 O O . SER A 1 276 ? -11.956 -10.075 -3.023 1.00 89.06 276 SER A O 1
ATOM 2196 N N . ILE A 1 277 ? -12.000 -9.810 -5.249 1.00 88.44 277 ILE A N 1
ATOM 2197 C CA . ILE A 1 277 ? -13.202 -8.973 -5.229 1.00 88.44 277 ILE A CA 1
ATOM 2198 C C . ILE A 1 277 ? -14.385 -9.818 -4.713 1.00 88.44 277 ILE A C 1
ATOM 2200 O O . ILE A 1 277 ? -14.641 -10.899 -5.257 1.00 88.44 277 ILE A O 1
ATOM 2204 N N . PRO A 1 278 ? -15.126 -9.344 -3.693 1.00 84.19 278 PRO A N 1
ATOM 2205 C CA . PRO A 1 278 ? -16.326 -10.013 -3.196 1.00 84.19 278 PRO A CA 1
ATOM 2206 C C . PRO A 1 278 ? -17.408 -10.188 -4.268 1.00 84.19 278 PRO A C 1
ATOM 2208 O O . PRO A 1 278 ? -17.569 -9.329 -5.140 1.00 84.19 278 PRO A O 1
ATOM 2211 N N . VAL A 1 279 ? -18.209 -11.254 -4.168 1.00 82.88 279 VAL A N 1
ATOM 2212 C CA . VAL A 1 279 ? -19.339 -11.506 -5.087 1.00 82.88 279 VAL A CA 1
ATOM 2213 C C . VAL A 1 279 ? -20.316 -10.323 -5.147 1.00 82.88 279 VAL A C 1
ATOM 2215 O O . VAL A 1 279 ? -20.724 -9.951 -6.247 1.00 82.88 279 VAL A O 1
ATOM 2218 N N . SER A 1 280 ? -20.638 -9.665 -4.024 1.00 76.06 280 SER A N 1
ATOM 2219 C CA . SER A 1 280 ? -21.494 -8.460 -4.043 1.00 76.06 280 SER A CA 1
ATOM 2220 C C . SER A 1 280 ? -20.946 -7.305 -4.866 1.00 76.06 280 SER A C 1
ATOM 2222 O O . SER A 1 280 ? -21.726 -6.481 -5.314 1.00 76.06 280 SER A O 1
ATOM 2224 N N . LEU A 1 281 ? -19.632 -7.231 -5.075 1.00 74.56 281 LEU A N 1
ATOM 2225 C CA . LEU A 1 281 ? -18.986 -6.183 -5.867 1.00 74.56 281 LEU A CA 1
ATOM 2226 C C . LEU A 1 281 ? -18.696 -6.643 -7.307 1.00 74.56 281 LEU A C 1
ATOM 2228 O O . LEU A 1 281 ? -17.914 -6.009 -8.018 1.00 74.56 281 LEU A O 1
ATOM 2232 N N . GLY A 1 282 ? -19.306 -7.754 -7.736 1.00 73.00 282 GLY A N 1
ATOM 2233 C CA . GLY A 1 282 ? -19.147 -8.328 -9.073 1.00 73.00 282 GLY A CA 1
ATOM 2234 C C . GLY A 1 282 ? -17.919 -9.228 -9.239 1.00 73.00 282 GLY A C 1
ATOM 2235 O O . GLY A 1 282 ? -17.521 -9.504 -10.371 1.00 73.00 282 GLY A O 1
ATOM 2236 N N . GLY A 1 283 ? -17.302 -9.663 -8.137 1.00 81.56 283 GLY A N 1
ATOM 2237 C CA . GLY A 1 283 ? -16.145 -10.555 -8.141 1.00 81.56 283 GLY A CA 1
ATOM 2238 C C . GLY A 1 283 ? -16.486 -12.034 -7.940 1.00 81.56 283 GLY A C 1
ATOM 2239 O O . GLY A 1 283 ? -17.588 -12.490 -8.245 1.00 81.56 283 GLY A O 1
ATOM 2240 N N . ARG A 1 284 ? -15.503 -12.800 -7.452 1.00 79.81 284 ARG A N 1
ATOM 2241 C CA . ARG A 1 284 ? -15.594 -14.261 -7.250 1.00 79.81 284 ARG A CA 1
ATOM 2242 C C . ARG A 1 284 ? -15.267 -14.707 -5.826 1.00 79.81 284 ARG A C 1
ATOM 2244 O O . ARG A 1 284 ? -15.503 -15.867 -5.497 1.00 79.81 284 ARG A O 1
ATOM 2251 N N . SER A 1 285 ? -14.729 -13.814 -4.999 1.00 78.44 285 SER A N 1
ATOM 2252 C CA . SER A 1 285 ? -14.358 -14.119 -3.621 1.00 78.44 285 SER A CA 1
ATOM 2253 C C . SER A 1 285 ? -15.607 -14.241 -2.744 1.00 78.44 285 SER A C 1
ATOM 2255 O O . SER A 1 285 ? -16.508 -13.400 -2.870 1.00 78.44 285 SER A O 1
ATOM 2257 N N . PRO A 1 286 ? -15.689 -15.249 -1.856 1.00 74.69 286 PRO A N 1
ATOM 2258 C CA . PRO A 1 286 ? -16.765 -15.313 -0.878 1.00 74.69 286 PRO A CA 1
ATOM 2259 C C . PRO A 1 286 ? -16.746 -14.066 0.012 1.00 74.69 286 PRO A C 1
ATOM 2261 O O . PRO A 1 286 ? -15.698 -13.474 0.267 1.00 74.69 286 PRO A O 1
ATOM 2264 N N . GLU A 1 287 ? -17.920 -13.670 0.492 1.00 70.19 287 GLU A N 1
ATOM 2265 C CA . GLU A 1 287 ? -18.016 -12.626 1.510 1.00 70.19 287 GLU A CA 1
ATOM 2266 C C . GLU A 1 287 ? -17.610 -13.207 2.859 1.00 70.19 287 GLU A C 1
ATOM 2268 O O . GLU A 1 287 ? -18.119 -14.249 3.280 1.00 70.19 287 GLU A O 1
ATOM 2273 N N . PHE A 1 288 ? -16.695 -12.529 3.544 1.00 64.88 288 PHE A N 1
ATOM 2274 C CA . PHE A 1 288 ? -16.265 -12.897 4.891 1.00 64.88 288 PHE A CA 1
ATOM 2275 C C . PHE A 1 288 ? -17.083 -12.142 5.957 1.00 64.88 288 PHE A C 1
ATOM 2277 O O . PHE A 1 288 ? -17.032 -12.461 7.145 1.00 64.88 288 PHE A O 1
ATOM 2284 N N . ALA A 1 289 ? -17.871 -11.159 5.521 1.00 56.88 289 ALA A N 1
ATOM 2285 C CA . ALA A 1 289 ? -18.739 -10.293 6.295 1.00 56.88 289 ALA A CA 1
ATOM 2286 C C . ALA A 1 289 ? -20.218 -10.730 6.266 1.00 56.88 289 ALA A C 1
ATOM 2288 O O . ALA A 1 289 ? -20.912 -10.524 5.279 1.00 56.88 289 ALA A O 1
ATOM 2289 N N . THR A 1 290 ? -20.765 -11.222 7.382 1.00 52.06 290 THR A N 1
ATOM 2290 C CA . THR A 1 290 ? -22.216 -11.511 7.507 1.00 52.06 290 THR A CA 1
ATOM 2291 C C . THR A 1 290 ? -23.044 -10.334 8.043 1.00 52.06 290 THR A C 1
ATOM 2293 O O . THR A 1 290 ? -24.272 -10.393 8.063 1.00 52.06 290 THR A O 1
ATOM 2296 N N . ALA A 1 291 ? -22.393 -9.248 8.479 1.00 56.59 291 ALA A N 1
ATOM 2297 C CA . ALA A 1 291 ? -23.037 -8.066 9.051 1.00 56.59 291 ALA A CA 1
ATOM 2298 C C . ALA A 1 291 ? -22.960 -6.852 8.112 1.00 56.59 291 ALA A C 1
ATOM 2300 O O . ALA A 1 291 ? -21.957 -6.642 7.427 1.00 56.59 291 ALA A O 1
ATOM 2301 N N . THR A 1 292 ? -23.971 -5.978 8.163 1.00 55.03 292 THR A N 1
ATOM 2302 C CA . THR A 1 292 ? -24.085 -4.763 7.332 1.00 55.03 292 THR A CA 1
ATOM 2303 C C . THR A 1 292 ? -22.812 -3.901 7.342 1.00 55.03 292 THR A C 1
ATOM 2305 O O . THR A 1 292 ? -22.390 -3.412 6.298 1.00 55.03 292 THR A O 1
ATOM 2308 N N . TYR A 1 293 ? -22.143 -3.773 8.494 1.00 58.12 293 TYR A N 1
ATOM 2309 C CA . TYR A 1 293 ? -20.908 -2.990 8.652 1.00 58.12 293 TYR A CA 1
ATOM 2310 C C . TYR A 1 293 ? -19.657 -3.665 8.085 1.00 58.12 293 TYR A C 1
ATOM 2312 O O . TYR A 1 293 ? -18.744 -2.988 7.610 1.00 58.12 293 TYR A O 1
ATOM 2320 N N . ALA A 1 294 ? -19.616 -4.993 8.112 1.00 65.06 294 ALA A N 1
ATOM 2321 C CA . ALA A 1 294 ? -18.474 -5.749 7.627 1.00 65.06 294 ALA A CA 1
ATOM 2322 C C . ALA A 1 294 ? -18.383 -5.662 6.088 1.00 65.06 294 ALA A C 1
ATOM 2324 O O . ALA A 1 294 ? -17.289 -5.535 5.547 1.00 65.06 294 ALA A O 1
ATOM 2325 N N . SER A 1 295 ? -19.525 -5.532 5.402 1.00 70.06 295 SER A N 1
ATOM 2326 C CA . SER A 1 295 ? -19.576 -5.285 3.955 1.00 70.06 295 SER A CA 1
ATOM 2327 C C . SER A 1 295 ? -18.979 -3.930 3.525 1.00 70.06 295 SER A C 1
ATOM 2329 O O . SER A 1 295 ? -18.395 -3.803 2.447 1.00 70.06 295 SER A O 1
ATOM 2331 N N . TRP A 1 296 ? -19.078 -2.902 4.379 1.00 77.62 296 TRP A N 1
ATOM 2332 C CA . TRP A 1 296 ? -18.418 -1.618 4.134 1.00 77.62 296 TRP A CA 1
ATOM 2333 C C . TRP A 1 296 ? -16.909 -1.720 4.347 1.00 77.62 296 TRP A C 1
ATOM 2335 O O . TRP A 1 296 ? -16.146 -1.208 3.530 1.00 77.62 296 TRP A O 1
ATOM 2345 N N . PHE A 1 297 ? -16.475 -2.389 5.422 1.00 76.94 297 PHE A N 1
ATOM 2346 C CA . PHE A 1 297 ? -15.052 -2.581 5.701 1.00 76.94 297 PHE A CA 1
ATOM 2347 C C . PHE A 1 297 ? -14.376 -3.375 4.578 1.00 76.94 297 PHE A C 1
ATOM 2349 O O . PHE A 1 297 ? -13.300 -2.994 4.127 1.00 76.94 297 PHE A O 1
ATOM 2356 N N . GLU A 1 298 ? -15.036 -4.409 4.051 1.00 78.19 298 GLU A N 1
ATOM 2357 C CA . GLU A 1 298 ? -14.571 -5.140 2.870 1.00 78.19 298 GLU A CA 1
ATOM 2358 C C . GLU A 1 298 ? -14.428 -4.223 1.649 1.00 78.19 298 GLU A C 1
ATOM 2360 O O . GLU A 1 298 ? -13.366 -4.204 1.027 1.00 78.19 298 GLU A O 1
ATOM 2365 N N . GLY A 1 299 ? -15.434 -3.397 1.342 1.00 82.75 299 GLY A N 1
ATOM 2366 C CA . GLY A 1 299 ? -15.337 -2.412 0.259 1.00 82.75 299 GLY A CA 1
ATOM 2367 C C . GLY A 1 299 ? -14.182 -1.424 0.457 1.00 82.75 299 GLY A C 1
ATOM 2368 O O . GLY A 1 299 ? -13.421 -1.157 -0.470 1.00 82.75 299 GLY A O 1
ATOM 2369 N N . MET A 1 300 ? -13.998 -0.931 1.682 1.00 84.62 300 MET A N 1
ATOM 2370 C CA . MET A 1 300 ? -12.907 -0.030 2.057 1.00 84.62 300 MET A CA 1
ATOM 2371 C C . MET A 1 300 ? -11.533 -0.690 1.875 1.00 84.62 300 MET A C 1
ATOM 2373 O O . MET A 1 300 ? -10.635 -0.094 1.277 1.00 84.62 300 MET A O 1
ATOM 2377 N N . SER A 1 301 ? -11.402 -1.947 2.301 1.00 85.00 301 SER A N 1
ATOM 2378 C CA . SER A 1 301 ? -10.188 -2.761 2.186 1.00 85.00 301 SER A CA 1
ATOM 2379 C C . SER A 1 301 ? -9.743 -2.985 0.732 1.00 85.00 301 SER A C 1
ATOM 2381 O O . SER A 1 301 ? -8.565 -3.226 0.471 1.00 85.00 301 SER A O 1
ATOM 2383 N N . GLN A 1 302 ? -10.680 -2.873 -0.216 1.00 89.00 302 GLN A N 1
ATOM 2384 C CA . GLN A 1 302 ? -10.460 -3.061 -1.650 1.00 89.00 302 GLN A CA 1
ATOM 2385 C C . GLN A 1 302 ? -10.103 -1.764 -2.394 1.00 89.00 302 GLN A C 1
ATOM 2387 O O . GLN A 1 302 ? -9.575 -1.824 -3.505 1.00 89.00 302 GLN A O 1
ATOM 2392 N N . ILE A 1 303 ? -10.320 -0.582 -1.798 1.00 90.44 303 ILE A N 1
ATOM 2393 C CA . ILE A 1 303 ? -10.058 0.711 -2.458 1.00 90.44 303 ILE A CA 1
ATOM 2394 C C . ILE A 1 303 ? -8.603 0.825 -2.913 1.00 90.44 303 ILE A C 1
ATOM 2396 O O . ILE A 1 303 ? -8.347 1.126 -4.079 1.00 90.44 303 ILE A O 1
ATOM 2400 N N . SER A 1 304 ? -7.651 0.608 -2.002 1.00 90.12 304 SER A N 1
ATOM 2401 C CA . SER A 1 304 ? -6.222 0.755 -2.305 1.00 90.12 304 SER A CA 1
ATOM 2402 C C . SER A 1 304 ? -5.740 -0.282 -3.336 1.00 90.12 304 SER A C 1
ATOM 2404 O O . SER A 1 304 ? -5.195 0.138 -4.360 1.00 90.12 304 SER A O 1
ATOM 2406 N N . PRO A 1 305 ? -5.994 -1.596 -3.177 1.00 93.75 305 PRO A N 1
ATOM 2407 C CA . PRO A 1 305 ? -5.599 -2.601 -4.169 1.00 93.75 305 PRO A CA 1
ATOM 2408 C C . PRO A 1 305 ? -6.162 -2.352 -5.563 1.00 93.75 305 PRO A C 1
ATOM 2410 O O . PRO A 1 305 ? -5.406 -2.288 -6.534 1.00 93.75 305 PRO A O 1
ATOM 2413 N N . LEU A 1 306 ? -7.473 -2.125 -5.677 1.00 94.69 306 LEU A N 1
ATOM 2414 C CA . LEU A 1 306 ? -8.102 -1.877 -6.973 1.00 94.69 306 LEU A CA 1
ATOM 2415 C C . LEU A 1 306 ? -7.608 -0.571 -7.597 1.00 94.69 306 LEU A C 1
ATOM 2417 O O . LEU A 1 306 ? -7.458 -0.492 -8.815 1.00 94.69 306 LEU A O 1
ATOM 2421 N N . SER A 1 307 ? -7.289 0.438 -6.782 1.00 92.75 307 SER A N 1
ATOM 2422 C CA . SER A 1 307 ? -6.693 1.680 -7.276 1.00 92.75 307 SER A CA 1
ATOM 2423 C C . SER A 1 307 ? -5.291 1.467 -7.840 1.00 92.75 307 SER A C 1
ATOM 2425 O O . SER A 1 307 ? -4.976 2.015 -8.898 1.00 92.75 307 SER A O 1
ATOM 2427 N N . HIS A 1 308 ? -4.465 0.637 -7.200 1.00 93.50 308 HIS A N 1
ATOM 2428 C CA . HIS A 1 308 ? -3.149 0.279 -7.729 1.00 93.50 308 HIS A CA 1
ATOM 2429 C C . HIS A 1 308 ? -3.269 -0.498 -9.044 1.00 93.50 308 HIS A C 1
ATOM 2431 O O . HIS A 1 308 ? -2.598 -0.142 -10.012 1.00 93.50 308 HIS A O 1
ATOM 2437 N N . VAL A 1 309 ? -4.170 -1.485 -9.123 1.00 95.56 309 VAL A N 1
ATOM 2438 C CA . VAL A 1 309 ? -4.440 -2.235 -10.362 1.00 95.56 309 VAL A CA 1
ATOM 2439 C C . VAL A 1 309 ? -4.901 -1.289 -11.470 1.00 95.56 309 VAL A C 1
ATOM 2441 O O . VAL A 1 309 ? -4.343 -1.302 -12.562 1.00 95.56 309 VAL A O 1
ATOM 2444 N N . TYR A 1 310 ? -5.879 -0.427 -11.191 1.00 93.69 310 TYR A N 1
ATOM 2445 C CA . TYR A 1 310 ? -6.452 0.485 -12.179 1.00 93.69 310 TYR A CA 1
ATOM 2446 C C . TYR A 1 310 ? -5.442 1.519 -12.705 1.00 93.69 310 TYR A C 1
ATOM 2448 O O . TYR A 1 310 ? -5.408 1.789 -13.906 1.00 93.69 310 TYR A O 1
ATOM 2456 N N . THR A 1 311 ? -4.605 2.087 -11.834 1.00 90.75 311 THR A N 1
ATOM 2457 C CA . THR A 1 311 ? -3.678 3.169 -12.215 1.00 90.75 311 THR A CA 1
ATOM 2458 C C . THR A 1 311 ? -2.343 2.691 -12.789 1.00 90.75 311 THR A C 1
ATOM 2460 O O . THR A 1 311 ? -1.677 3.460 -13.484 1.00 90.75 311 THR A O 1
ATOM 2463 N N . THR A 1 312 ? -1.954 1.435 -12.558 1.00 92.25 312 THR A N 1
ATOM 2464 C CA . THR A 1 312 ? -0.658 0.897 -12.996 1.00 92.25 312 THR A CA 1
ATOM 2465 C C . THR A 1 312 ? -0.713 0.395 -14.436 1.00 92.25 312 THR A C 1
ATOM 2467 O O . THR A 1 312 ? -1.239 -0.677 -14.709 1.00 92.25 312 THR A O 1
ATOM 2470 N N . ARG A 1 313 ? -0.129 1.137 -15.380 1.00 90.06 313 ARG A N 1
ATOM 2471 C CA . ARG A 1 313 ? -0.251 0.861 -16.828 1.00 90.06 313 ARG A CA 1
ATOM 2472 C C . ARG A 1 313 ? 0.355 -0.460 -17.310 1.00 90.06 313 ARG A C 1
ATOM 2474 O O . ARG A 1 313 ? -0.071 -0.965 -18.344 1.00 90.06 313 ARG A O 1
ATOM 2481 N N . THR A 1 314 ? 1.317 -1.023 -16.583 1.00 92.75 314 THR A N 1
ATOM 2482 C CA . THR A 1 314 ? 1.902 -2.343 -16.885 1.00 92.75 314 THR A CA 1
ATOM 2483 C C . THR A 1 314 ? 0.941 -3.499 -16.588 1.00 92.75 314 THR A C 1
ATOM 2485 O O . THR A 1 314 ? 1.138 -4.604 -17.090 1.00 92.75 314 THR A O 1
ATOM 2488 N N . VAL A 1 315 ? -0.133 -3.259 -15.826 1.00 95.12 315 VAL A N 1
ATOM 2489 C CA . VAL A 1 315 ? -1.188 -4.248 -15.597 1.00 95.12 315 VAL A CA 1
ATOM 2490 C C . VAL A 1 315 ? -2.008 -4.451 -16.885 1.00 95.12 315 VAL A C 1
ATOM 2492 O O . VAL A 1 315 ? -2.427 -3.471 -17.517 1.00 95.12 315 VAL A O 1
ATOM 2495 N N . PRO A 1 316 ? -2.327 -5.707 -17.261 1.00 93.81 316 PRO A N 1
ATOM 2496 C CA . PRO A 1 316 ? -3.176 -6.007 -18.412 1.00 93.81 316 PRO A CA 1
ATOM 2497 C C . PRO A 1 316 ? -4.488 -5.204 -18.445 1.00 93.81 316 PRO A C 1
ATOM 2499 O O . PRO A 1 316 ? -5.229 -5.146 -17.463 1.00 93.81 316 PRO A O 1
ATOM 2502 N N . LYS A 1 317 ? -4.821 -4.626 -19.610 1.00 91.69 317 LYS A N 1
ATOM 2503 C CA . LYS A 1 317 ? -5.974 -3.715 -19.803 1.00 91.69 317 LYS A CA 1
ATOM 2504 C C . LYS A 1 317 ? -7.303 -4.282 -19.284 1.00 91.69 317 LYS A C 1
ATOM 2506 O O . LYS A 1 317 ? -8.089 -3.549 -18.690 1.00 91.69 317 LYS A O 1
ATOM 2511 N N . HIS A 1 318 ? -7.556 -5.578 -19.471 1.00 92.94 318 HIS A N 1
ATOM 2512 C CA . HIS A 1 318 ? -8.793 -6.215 -19.006 1.00 92.94 318 HIS A CA 1
ATOM 2513 C C . HIS A 1 318 ? -8.917 -6.228 -17.469 1.00 92.94 318 HIS A C 1
ATOM 2515 O O . HIS A 1 318 ? -10.006 -5.987 -16.945 1.00 92.94 318 HIS A O 1
ATOM 2521 N N . LEU A 1 319 ? -7.811 -6.417 -16.739 1.00 94.88 319 LEU A N 1
ATOM 2522 C CA . LEU A 1 319 ? -7.793 -6.341 -15.274 1.00 94.88 319 LEU A CA 1
ATOM 2523 C C . LEU A 1 319 ? -8.015 -4.909 -14.802 1.00 94.88 319 LEU A C 1
ATOM 2525 O O . LEU A 1 319 ? -8.813 -4.677 -13.900 1.00 94.88 319 LEU A O 1
ATOM 2529 N N . ARG A 1 320 ? -7.395 -3.930 -15.468 1.00 94.06 320 ARG A N 1
ATOM 2530 C CA . ARG A 1 320 ? -7.595 -2.505 -15.155 1.00 94.06 320 ARG A CA 1
ATOM 2531 C C . ARG A 1 320 ? -9.038 -2.062 -15.357 1.00 94.06 320 ARG A C 1
ATOM 2533 O O . ARG A 1 320 ? -9.587 -1.357 -14.515 1.00 94.06 320 ARG A O 1
ATOM 2540 N N . ASN A 1 321 ? -9.674 -2.524 -16.432 1.00 91.94 321 ASN A N 1
ATOM 2541 C CA . ASN A 1 321 ? -11.095 -2.286 -16.677 1.00 91.94 321 ASN A CA 1
ATOM 2542 C C . ASN A 1 321 ? -11.975 -2.917 -15.592 1.00 91.94 321 ASN A C 1
ATOM 2544 O O . ASN A 1 321 ? -12.912 -2.274 -15.126 1.00 91.94 321 ASN A O 1
ATOM 2548 N N . THR A 1 322 ? -11.654 -4.140 -15.165 1.00 93.12 322 THR A N 1
ATOM 2549 C CA . THR A 1 322 ? -12.385 -4.829 -14.092 1.00 93.12 322 THR A CA 1
ATOM 2550 C C . THR A 1 322 ? -12.229 -4.092 -12.760 1.00 93.12 322 THR A C 1
ATOM 2552 O O . THR A 1 322 ? -13.226 -3.798 -12.106 1.00 93.12 322 THR A O 1
ATOM 2555 N N . ALA A 1 323 ? -11.007 -3.680 -12.405 1.00 94.06 323 ALA A N 1
ATOM 2556 C CA . ALA A 1 323 ? -10.744 -2.878 -11.212 1.00 94.06 323 ALA A CA 1
ATOM 2557 C C . ALA A 1 323 ? -11.500 -1.544 -11.231 1.00 94.06 323 ALA A C 1
ATOM 2559 O O . ALA A 1 323 ? -12.084 -1.149 -10.224 1.00 94.06 323 ALA A O 1
ATOM 2560 N N . ARG A 1 324 ? -11.552 -0.870 -12.386 1.00 92.56 324 ARG A N 1
ATOM 2561 C CA . ARG A 1 324 ? -12.333 0.362 -12.562 1.00 92.56 324 ARG A CA 1
ATOM 2562 C C . ARG A 1 324 ? -13.820 0.134 -12.295 1.00 92.56 324 ARG A C 1
ATOM 2564 O O . ARG A 1 324 ? -14.435 0.931 -11.595 1.00 92.56 324 ARG A O 1
ATOM 2571 N N . LEU A 1 325 ? -14.402 -0.933 -12.847 1.00 91.25 325 LEU A N 1
ATOM 2572 C CA . LEU A 1 325 ? -15.812 -1.268 -12.626 1.00 91.25 325 LEU A CA 1
ATOM 2573 C C . LEU A 1 325 ? -16.090 -1.589 -11.152 1.00 91.25 325 LEU A C 1
ATOM 2575 O O . LEU A 1 325 ? -17.071 -1.092 -10.606 1.00 91.25 325 LEU A O 1
ATOM 2579 N N . ALA A 1 326 ? -15.198 -2.328 -10.494 1.00 92.00 326 ALA A N 1
ATOM 2580 C CA . ALA A 1 326 ? -15.313 -2.634 -9.071 1.00 92.00 326 ALA A CA 1
ATOM 2581 C C . ALA A 1 326 ? -15.203 -1.376 -8.189 1.00 92.00 326 ALA A C 1
ATOM 2583 O O . ALA A 1 326 ? -15.996 -1.205 -7.268 1.00 92.00 326 ALA A O 1
ATOM 2584 N N . LEU A 1 327 ? -14.295 -0.440 -8.498 1.00 92.50 327 LEU A N 1
ATOM 2585 C CA . LEU A 1 327 ? -14.226 0.860 -7.815 1.00 92.50 327 LEU A CA 1
ATOM 2586 C C . LEU A 1 327 ? -15.525 1.662 -7.987 1.00 92.50 327 LEU A C 1
ATOM 2588 O O . LEU A 1 327 ? -16.026 2.241 -7.024 1.00 92.50 327 LEU A O 1
ATOM 2592 N N . LEU A 1 328 ? -16.109 1.667 -9.190 1.00 90.25 328 LEU A N 1
ATOM 2593 C CA . LEU A 1 328 ? -17.403 2.312 -9.428 1.00 90.25 328 LEU A CA 1
ATOM 2594 C C . LEU A 1 328 ? -18.525 1.658 -8.608 1.00 90.25 328 LEU A C 1
ATOM 2596 O O . LEU A 1 328 ? -19.339 2.380 -8.032 1.00 90.25 328 LEU A O 1
ATOM 2600 N N . ALA A 1 329 ? -18.554 0.324 -8.529 1.00 88.31 329 ALA A N 1
ATOM 2601 C CA . ALA A 1 329 ? -19.510 -0.416 -7.708 1.00 88.31 329 ALA A CA 1
ATOM 2602 C C . ALA A 1 329 ? -19.338 -0.083 -6.220 1.00 88.31 329 ALA A C 1
ATOM 2604 O O . ALA A 1 329 ? -20.305 0.281 -5.561 1.00 88.31 329 ALA A O 1
ATOM 2605 N N . ILE A 1 330 ? -18.105 -0.070 -5.701 1.00 89.00 330 ILE A N 1
ATOM 2606 C CA . ILE A 1 330 ? -17.819 0.317 -4.310 1.00 89.00 330 ILE A CA 1
ATOM 2607 C C . ILE A 1 330 ? -18.312 1.741 -4.018 1.00 89.00 330 ILE A C 1
ATOM 2609 O O . ILE A 1 330 ? -18.960 1.980 -2.998 1.00 89.00 330 ILE A O 1
ATOM 2613 N N . GLY A 1 331 ? -18.037 2.691 -4.911 1.00 87.12 331 GLY A N 1
ATOM 2614 C CA . GLY A 1 331 ? -18.487 4.069 -4.739 1.00 87.12 331 GLY A CA 1
ATOM 2615 C C . GLY A 1 331 ? -20.013 4.190 -4.686 1.00 87.12 331 GLY A C 1
ATOM 2616 O O . GLY A 1 331 ? -20.531 4.896 -3.821 1.00 87.12 331 GLY A O 1
ATOM 2617 N N . LYS A 1 332 ? -20.728 3.482 -5.573 1.00 84.12 332 LYS A N 1
ATOM 2618 C CA . LYS A 1 332 ? -22.196 3.537 -5.684 1.00 84.12 332 LYS A CA 1
ATOM 2619 C C . LYS A 1 332 ? -22.915 2.738 -4.598 1.00 84.12 332 LYS A C 1
ATOM 2621 O O . LYS A 1 332 ? -23.856 3.233 -3.995 1.00 84.12 332 LYS A O 1
ATOM 2626 N N . GLU A 1 333 ? -22.483 1.507 -4.359 1.00 83.25 333 GLU A N 1
ATOM 2627 C CA . GLU A 1 333 ? -23.203 0.534 -3.529 1.00 83.25 333 GLU A CA 1
ATOM 2628 C C . GLU A 1 333 ? -22.753 0.560 -2.067 1.00 83.25 333 GLU A C 1
ATOM 2630 O O . GLU A 1 333 ? -23.522 0.216 -1.171 1.00 83.25 333 GLU A O 1
ATOM 2635 N N . ARG A 1 334 ? -21.503 0.966 -1.804 1.00 82.00 334 ARG A N 1
ATOM 2636 C CA . ARG A 1 334 ? -20.934 1.040 -0.446 1.00 82.00 334 ARG A CA 1
ATOM 2637 C C . ARG A 1 334 ? -20.734 2.474 0.042 1.00 82.00 334 ARG A C 1
ATOM 2639 O O . ARG A 1 334 ? -20.314 2.671 1.183 1.00 82.00 334 ARG A O 1
ATOM 2646 N N . GLY A 1 335 ? -21.023 3.472 -0.797 1.00 82.31 335 GLY A N 1
ATOM 2647 C CA . GLY A 1 335 ? -20.979 4.883 -0.422 1.00 82.31 335 GLY A CA 1
ATOM 2648 C C . GLY A 1 335 ? -19.580 5.388 -0.054 1.00 82.31 335 GLY A C 1
ATOM 2649 O O . GLY A 1 335 ? -19.448 6.286 0.781 1.00 82.31 335 GLY A O 1
ATOM 2650 N N . ILE A 1 336 ? -18.531 4.789 -0.630 1.00 87.62 336 ILE A N 1
ATOM 2651 C CA . ILE A 1 336 ? -17.131 5.169 -0.393 1.00 87.62 336 ILE A CA 1
ATOM 2652 C C . ILE A 1 336 ? -16.671 6.068 -1.541 1.00 87.62 336 ILE A C 1
ATOM 2654 O O . ILE A 1 336 ? -16.170 5.602 -2.564 1.00 87.62 336 ILE A O 1
ATOM 2658 N N . LEU A 1 337 ? -16.830 7.380 -1.376 1.00 87.69 337 LEU A N 1
ATOM 2659 C CA . LEU A 1 337 ? -16.615 8.357 -2.445 1.00 87.69 337 LEU A CA 1
ATOM 2660 C C . LEU A 1 337 ? -15.158 8.440 -2.914 1.00 87.69 337 LEU A C 1
ATOM 2662 O O . LEU A 1 337 ? -14.912 8.868 -4.043 1.00 87.69 337 LEU A O 1
ATOM 2666 N N . GLN A 1 338 ? -14.186 7.999 -2.103 1.00 88.38 338 GLN A N 1
ATOM 2667 C CA . GLN A 1 338 ? -12.797 7.898 -2.559 1.00 88.38 338 GLN A CA 1
ATOM 2668 C C . GLN A 1 338 ? -12.651 7.000 -3.791 1.00 88.38 338 GLN A C 1
ATOM 2670 O O . GLN A 1 338 ? -11.791 7.274 -4.625 1.00 88.38 338 GLN A O 1
ATOM 2675 N N . ALA A 1 339 ? -13.505 5.984 -3.952 1.00 88.38 339 ALA A N 1
ATOM 2676 C CA . ALA A 1 339 ? -13.440 5.072 -5.091 1.00 88.38 339 ALA A CA 1
ATOM 2677 C C . ALA A 1 339 ? -13.588 5.797 -6.442 1.00 88.38 339 ALA A C 1
ATOM 2679 O O . ALA A 1 339 ? -12.989 5.394 -7.436 1.00 88.38 339 ALA A O 1
ATOM 2680 N N . PHE A 1 340 ? -14.326 6.913 -6.471 1.00 86.62 340 PHE A N 1
ATOM 2681 C CA . PHE A 1 340 ? -14.508 7.740 -7.668 1.00 86.62 340 PHE A CA 1
ATOM 2682 C C . PHE A 1 340 ? -13.333 8.676 -7.965 1.00 86.62 340 PHE A C 1
ATOM 2684 O O . PHE A 1 340 ? -13.252 9.248 -9.053 1.00 86.62 340 PHE A O 1
ATOM 2691 N N . LYS A 1 341 ? -12.433 8.886 -7.000 1.00 85.06 341 LYS A N 1
ATOM 2692 C CA . LYS A 1 341 ? -11.332 9.849 -7.130 1.00 85.06 341 LYS A CA 1
ATOM 2693 C C . LYS A 1 341 ? -10.069 9.248 -7.733 1.00 85.06 341 LYS A C 1
ATOM 2695 O O . LYS A 1 341 ? -9.180 10.001 -8.123 1.00 85.06 341 LYS A O 1
ATOM 2700 N N . THR A 1 342 ? -9.989 7.926 -7.847 1.00 80.94 342 THR A N 1
ATOM 2701 C CA . THR A 1 342 ? -8.844 7.252 -8.457 1.00 80.94 342 THR A CA 1
ATOM 2702 C C . THR A 1 342 ? -8.777 7.556 -9.954 1.00 80.94 342 THR A C 1
ATOM 2704 O O . THR A 1 342 ? -9.743 7.335 -10.685 1.00 80.94 342 THR A O 1
ATOM 2707 N N . ARG A 1 343 ? -7.631 8.061 -10.431 1.00 77.75 343 ARG A N 1
ATOM 2708 C CA . ARG A 1 343 ? -7.406 8.398 -11.846 1.00 77.75 343 ARG A CA 1
ATOM 2709 C C . ARG A 1 343 ? -6.026 7.922 -12.318 1.00 77.75 343 ARG A C 1
ATOM 2711 O O . ARG A 1 343 ? -5.048 8.156 -11.606 1.00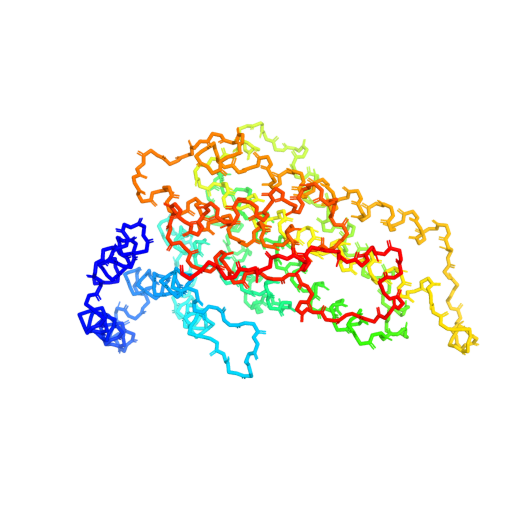 77.75 343 ARG A O 1
ATOM 2718 N N . PRO A 1 344 ? -5.921 7.280 -13.496 1.00 77.25 344 PRO A N 1
ATOM 2719 C CA . PRO A 1 344 ? -4.632 6.934 -14.085 1.00 77.25 344 PRO A CA 1
ATOM 2720 C C . PRO A 1 344 ? -3.889 8.200 -14.533 1.00 77.25 344 PRO A C 1
ATOM 2722 O O . PRO A 1 344 ? -4.506 9.210 -14.865 1.00 77.25 344 PRO A O 1
ATOM 2725 N N . GLY A 1 345 ? -2.555 8.139 -14.562 1.00 70.81 345 GLY A N 1
ATOM 2726 C CA . GLY A 1 345 ? -1.717 9.219 -15.100 1.00 70.81 345 GLY A CA 1
ATOM 2727 C C . GLY A 1 345 ? -1.493 10.422 -14.177 1.00 70.81 345 GLY A C 1
ATOM 2728 O O . GLY A 1 345 ? -1.015 11.447 -14.649 1.00 70.81 345 GLY A O 1
ATOM 2729 N N . ALA A 1 346 ? -1.813 10.316 -12.882 1.00 74.94 346 ALA A N 1
ATOM 2730 C CA . ALA A 1 346 ? -1.499 11.368 -11.910 1.00 74.94 346 ALA A CA 1
ATOM 2731 C C . ALA A 1 346 ? 0.016 11.552 -11.700 1.00 74.94 346 ALA A C 1
ATOM 2733 O O . ALA A 1 346 ? 0.470 12.664 -11.450 1.00 74.94 346 ALA A O 1
ATOM 2734 N N . VAL A 1 347 ? 0.787 10.467 -11.814 1.00 81.62 347 VAL A N 1
ATOM 2735 C CA . VAL A 1 347 ? 2.252 10.484 -11.743 1.00 81.62 347 VAL A CA 1
ATOM 27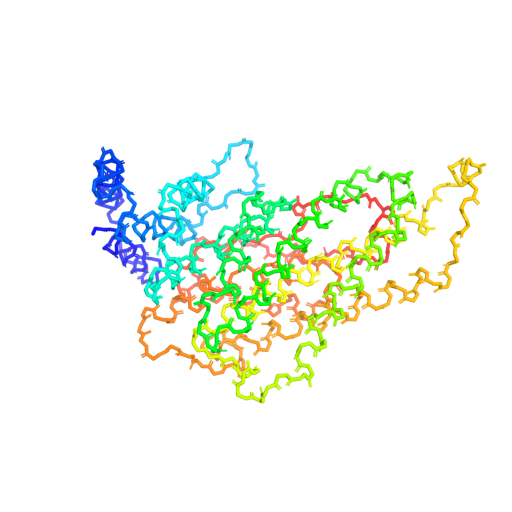36 C C . VAL A 1 347 ? 2.817 10.490 -13.159 1.00 81.62 347 VAL A C 1
ATOM 2738 O O . VAL A 1 347 ? 2.408 9.679 -13.996 1.00 81.62 347 VAL A O 1
ATOM 2741 N N . GLN A 1 348 ? 3.753 11.401 -13.413 1.00 87.06 348 GLN A N 1
ATOM 2742 C CA . GLN A 1 348 ? 4.546 11.441 -14.637 1.00 87.06 348 GLN A CA 1
ATOM 2743 C C . GLN A 1 348 ? 5.900 10.782 -14.372 1.00 87.06 348 GLN A C 1
ATOM 2745 O O . GLN A 1 348 ? 6.531 11.054 -13.355 1.00 87.06 348 GLN A O 1
ATOM 2750 N N . TYR A 1 349 ? 6.315 9.908 -15.284 1.00 91.81 349 TYR A N 1
ATOM 2751 C CA . TYR A 1 349 ? 7.595 9.207 -15.235 1.00 91.81 349 TYR A CA 1
ATOM 2752 C C . TYR A 1 349 ? 8.474 9.661 -16.400 1.00 91.81 349 TYR A C 1
ATOM 2754 O O . TYR A 1 349 ? 7.946 10.124 -17.417 1.00 91.81 349 TYR A O 1
ATOM 2762 N N . ALA A 1 350 ? 9.790 9.486 -16.274 1.00 94.12 350 ALA A N 1
ATOM 2763 C CA . ALA A 1 350 ? 10.718 9.733 -17.371 1.00 94.12 350 ALA A CA 1
ATOM 2764 C C . ALA A 1 350 ? 10.358 8.880 -18.601 1.00 94.12 350 ALA A C 1
ATOM 2766 O O . ALA A 1 350 ? 9.917 7.732 -18.474 1.00 94.12 350 ALA A O 1
ATOM 2767 N N . ALA A 1 351 ? 10.551 9.430 -19.801 1.00 92.75 351 ALA A N 1
ATOM 2768 C CA . ALA A 1 351 ? 10.149 8.773 -21.045 1.00 92.75 351 ALA A CA 1
ATOM 2769 C C . ALA A 1 351 ? 10.822 7.398 -21.196 1.00 92.75 351 ALA A C 1
ATOM 2771 O O . ALA A 1 351 ? 10.156 6.404 -21.493 1.00 92.75 351 ALA A O 1
ATOM 2772 N N . GLU A 1 352 ? 12.113 7.330 -20.881 1.00 94.69 352 GLU A N 1
ATOM 2773 C CA . GLU A 1 352 ? 12.960 6.142 -20.926 1.00 94.69 352 GLU A CA 1
ATOM 2774 C C . GLU A 1 352 ? 12.500 5.068 -19.937 1.00 94.69 352 GLU A C 1
ATOM 2776 O O . GLU A 1 352 ? 12.522 3.882 -20.254 1.00 94.69 352 GLU A O 1
ATOM 2781 N N . ALA A 1 353 ? 12.003 5.469 -18.764 1.00 94.75 353 ALA A N 1
ATOM 2782 C CA . ALA A 1 353 ? 11.448 4.547 -17.777 1.00 94.75 353 ALA A CA 1
ATOM 2783 C C . ALA A 1 353 ? 10.145 3.888 -18.280 1.00 94.75 353 ALA A C 1
ATOM 2785 O O . ALA A 1 353 ? 9.828 2.751 -17.920 1.00 94.75 353 ALA A O 1
ATOM 2786 N N . THR A 1 354 ? 9.406 4.570 -19.162 1.00 92.94 354 THR A N 1
ATOM 2787 C CA . THR A 1 354 ? 8.103 4.119 -19.680 1.00 92.94 354 THR A CA 1
ATOM 2788 C C . THR A 1 354 ? 8.147 3.407 -21.031 1.00 92.94 354 THR A C 1
ATOM 2790 O O . THR A 1 354 ? 7.091 3.058 -21.565 1.00 92.94 354 THR A O 1
ATOM 2793 N N . VAL A 1 355 ? 9.331 3.144 -21.594 1.00 93.06 355 VAL A N 1
ATOM 2794 C CA . VAL A 1 355 ? 9.445 2.440 -22.882 1.00 93.06 355 VAL A CA 1
ATOM 2795 C C . VAL A 1 355 ? 8.720 1.087 -22.838 1.00 93.06 355 VAL A C 1
ATOM 2797 O O . VAL A 1 355 ? 8.871 0.296 -21.907 1.00 93.06 355 VAL A O 1
ATOM 2800 N N . GLY A 1 356 ? 7.899 0.822 -23.859 1.00 85.62 356 GLY A N 1
ATOM 2801 C CA . GLY A 1 356 ? 7.107 -0.408 -23.969 1.00 85.62 356 GLY A CA 1
ATOM 2802 C C . GLY A 1 356 ? 5.829 -0.433 -23.120 1.00 85.62 356 GLY A C 1
ATOM 2803 O O . GLY A 1 356 ? 5.062 -1.389 -23.215 1.00 85.62 356 GLY A O 1
ATOM 2804 N N . ILE A 1 357 ? 5.556 0.609 -22.328 1.00 87.81 357 ILE A N 1
ATOM 2805 C CA . ILE A 1 357 ? 4.276 0.778 -21.637 1.00 87.81 357 ILE A CA 1
ATOM 2806 C C . ILE A 1 357 ? 3.299 1.471 -22.592 1.00 87.81 357 ILE A C 1
ATOM 2808 O O . ILE A 1 357 ? 3.566 2.569 -23.076 1.00 87.81 357 ILE A O 1
ATOM 2812 N N . SER A 1 358 ? 2.148 0.846 -22.855 1.00 75.44 358 SER A N 1
ATOM 2813 C CA . SER A 1 358 ? 1.106 1.459 -23.686 1.00 75.44 358 SER A CA 1
ATOM 2814 C C . SER A 1 358 ? 0.648 2.789 -23.085 1.00 75.44 358 SER A C 1
ATOM 2816 O O . SER A 1 358 ? 0.346 2.874 -21.890 1.00 75.44 358 SER A O 1
ATOM 2818 N N . LEU A 1 359 ? 0.525 3.813 -23.930 1.00 67.50 359 LEU A N 1
ATOM 2819 C CA . LEU A 1 359 ? -0.286 4.984 -23.610 1.00 67.50 359 LEU A CA 1
ATOM 2820 C C . LEU A 1 359 ? -1.745 4.517 -23.462 1.00 67.50 359 LEU A C 1
ATOM 2822 O O . LEU A 1 359 ? -2.183 3.607 -24.168 1.00 67.50 359 LEU A O 1
ATOM 2826 N N . ASP A 1 360 ? -2.465 5.058 -22.483 1.00 61.81 360 ASP A N 1
ATOM 2827 C CA . ASP A 1 360 ? -3.847 4.662 -22.208 1.00 61.81 360 ASP A CA 1
ATOM 2828 C C . ASP A 1 360 ? -4.853 5.472 -23.022 1.00 61.81 360 ASP A C 1
ATOM 2830 O O . ASP A 1 360 ? -4.906 6.692 -22.886 1.00 61.81 360 ASP A O 1
ATOM 2834 N N . ASP A 1 361 ? -5.752 4.767 -23.711 1.00 51.25 361 ASP A N 1
ATOM 2835 C CA . ASP A 1 361 ? -6.985 5.321 -24.297 1.00 51.25 361 ASP A CA 1
ATOM 2836 C C . ASP A 1 361 ? -8.126 5.453 -23.264 1.00 51.25 361 ASP A C 1
ATOM 2838 O O . ASP A 1 361 ? -9.209 5.946 -23.564 1.00 51.25 361 ASP A O 1
ATOM 2842 N N . THR A 1 362 ? -7.936 4.997 -22.018 1.00 51.62 362 THR A N 1
ATOM 2843 C CA . THR A 1 362 ? -9.013 4.926 -21.004 1.00 51.62 362 THR A CA 1
ATOM 2844 C C . THR A 1 362 ? -9.424 6.286 -20.420 1.00 51.62 362 THR A C 1
ATOM 2846 O O . THR A 1 362 ? -10.179 6.330 -19.451 1.00 51.62 362 THR A O 1
ATOM 2849 N N . MET A 1 363 ? -8.914 7.392 -20.971 1.00 44.75 363 MET A N 1
ATOM 2850 C CA . MET A 1 363 ? -9.358 8.759 -20.663 1.00 44.75 363 MET A CA 1
ATOM 2851 C C . MET A 1 363 ? -10.627 9.152 -21.437 1.00 44.75 363 MET A C 1
ATOM 2853 O O . MET A 1 363 ? -11.275 10.133 -21.074 1.00 44.75 363 MET A O 1
ATOM 2857 N N . GLU A 1 364 ? -11.011 8.402 -22.474 1.00 37.84 364 GLU A N 1
ATOM 2858 C CA . GLU A 1 364 ? -12.256 8.656 -23.195 1.00 37.84 364 GLU A CA 1
ATOM 2859 C C . GLU A 1 364 ? -13.458 8.165 -22.370 1.00 37.84 364 GLU A C 1
ATOM 2861 O O . GLU A 1 364 ? -13.548 6.992 -22.013 1.00 37.84 364 GLU A O 1
ATOM 2866 N N . SER A 1 365 ? -14.396 9.076 -22.084 1.00 34.84 365 SER A N 1
ATOM 2867 C CA . SER A 1 365 ? -15.647 8.910 -21.311 1.00 34.84 365 SER A CA 1
ATOM 2868 C C . SER A 1 365 ? -15.578 9.077 -19.782 1.00 34.84 365 SER A C 1
ATOM 2870 O O . SER A 1 365 ? -16.091 8.270 -19.010 1.00 34.84 365 SER A O 1
ATOM 2872 N N . VAL A 1 366 ? -15.067 10.219 -19.315 1.00 40.81 366 VAL A N 1
ATOM 2873 C CA . VAL A 1 366 ? -15.669 10.866 -18.132 1.00 40.81 366 VAL A CA 1
ATOM 2874 C C . VAL A 1 366 ? -16.662 11.912 -18.633 1.00 40.81 366 VAL A C 1
ATOM 2876 O O . VAL A 1 366 ? -16.430 13.112 -18.534 1.00 40.81 366 VAL A O 1
ATOM 2879 N N . THR A 1 367 ? -17.758 11.456 -19.236 1.00 33.06 367 THR A N 1
ATOM 2880 C CA . THR A 1 367 ? -18.976 12.264 -19.258 1.00 33.06 367 THR A CA 1
ATOM 2881 C C . THR A 1 367 ? -19.602 12.151 -17.876 1.00 33.06 367 THR A C 1
ATOM 2883 O O . THR A 1 367 ? -19.894 11.058 -17.395 1.00 33.06 367 THR A O 1
ATOM 2886 N N . GLU A 1 368 ? -19.678 13.308 -17.227 1.00 35.62 368 GLU A N 1
ATOM 2887 C CA . GLU A 1 368 ? -20.364 13.636 -15.981 1.00 35.62 368 GLU A CA 1
ATOM 2888 C C . GLU A 1 368 ? -21.424 12.609 -15.558 1.00 35.62 368 GLU A C 1
ATOM 2890 O O . GLU A 1 368 ? -22.499 12.516 -16.144 1.00 35.62 368 GLU A O 1
ATOM 2895 N N . VAL A 1 369 ? -21.133 11.869 -14.488 1.00 30.38 369 VAL A N 1
ATOM 2896 C CA . VAL A 1 369 ? -22.195 11.409 -13.595 1.00 30.38 369 VAL A CA 1
ATOM 2897 C C . VAL A 1 369 ? -22.243 12.442 -12.481 1.00 30.38 369 VAL A C 1
ATOM 2899 O O . VAL A 1 369 ? -21.406 12.430 -11.575 1.00 30.38 369 VAL A O 1
ATOM 2902 N N . THR A 1 370 ? -23.139 13.405 -12.676 1.00 32.94 370 THR A N 1
ATOM 2903 C CA . THR A 1 370 ? -23.606 14.376 -11.686 1.00 32.94 370 THR A CA 1
ATOM 2904 C C . THR A 1 370 ? -24.372 13.709 -10.555 1.00 32.94 370 THR A C 1
ATOM 2906 O O . THR A 1 370 ? -24.995 12.646 -10.791 1.00 32.94 370 THR A O 1
#

Sequence (370 aa):
MATHLWARAYLGSCFYAPQDRRETALHLGNTLRSVALAIQDRDKGTSDSTILAVWILGMYELQIGGISGQSSRKSAWHVHLEGLLSLLRARGKAQFYTPFGRYIFWCVFMTLQTGCLMANEACPPESDEWVGLLEDTRDPDEGWSLLVCRYICKACSLICTIFPIVCEGLFDEARQHYHSLLEQVSALEHECLRWMAQAAPEELAPSSHTHFFWNIWRSARLKLHNLFFMLANLVLHTPTDRISQSTEIFDSFILEATKGRCLAIVATAGQETIDSIPVSLGGRSPEFATATYASWFEGMSQISPLSHVYTTRTVPKHLRNTARLALLAIGKERGILQAFKTRPGAVQYAAEATVGISLDDTMESVTEVT